Protein AF-A0A536SFE4-F1 (afdb_monomer_lite)

pLDDT: mean 87.49, std 16.51, range [28.34, 98.56]

Sequence (237 aa):
QAVSYQQFEVDLLLLCSLAGKANGQKFSASFDTRLEAMIEYLASIMDAGGNVPVFGDADDGFVVKLAQDREFCRFRSLLATGAILFRRADFKAKARVLDDKTRWLFGAGADTEFQRLAATDARLPIRQAFPDGGYYILGCDFETENEIRMVADAGPLGYRTIAAHGHADALAFTLSVGGMEFFVDPGTYAYHTQGPWRRYFRGTAAPNTVRVDGRDQSRLALTTEISVRTGAGPCSI

Structure (mmCIF, N/CA/C/O backbone):
data_AF-A0A536SFE4-F1
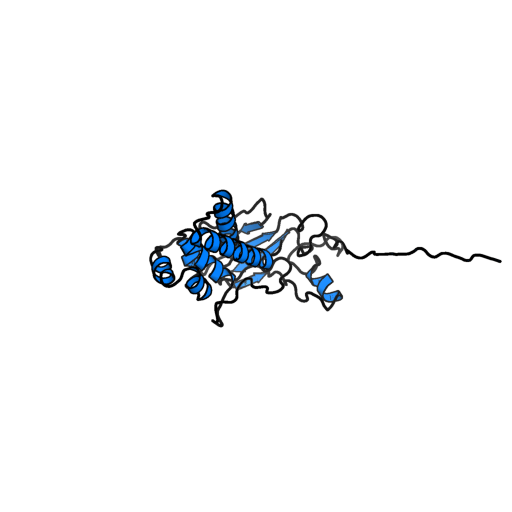#
_entry.id   AF-A0A536SFE4-F1
#
loop_
_atom_site.group_PDB
_atom_site.id
_atom_site.type_symbol
_atom_site.label_atom_id
_atom_site.label_alt_id
_atom_site.label_comp_id
_atom_site.label_asym_id
_atom_site.label_entity_id
_atom_site.label_seq_id
_atom_site.pdbx_PDB_ins_code
_atom_site.Cartn_x
_atom_site.Cartn_y
_atom_site.Cartn_z
_atom_site.occupancy
_atom_site.B_iso_or_equiv
_atom_site.auth_seq_id
_atom_site.auth_comp_id
_atom_site.auth_asym_id
_atom_site.auth_atom_id
_atom_site.pdbx_PDB_model_num
ATOM 1 N N . GLN A 1 1 ? -0.365 5.207 -9.334 1.00 76.50 1 GLN A N 1
ATOM 2 C CA . GLN A 1 1 ? 0.892 4.447 -9.445 1.00 76.50 1 GLN A CA 1
ATOM 3 C C . GLN A 1 1 ? 1.977 5.109 -8.602 1.00 76.50 1 GLN A C 1
ATOM 5 O O . GLN A 1 1 ? 2.794 5.846 -9.137 1.00 76.50 1 GLN A O 1
ATOM 10 N N . ALA A 1 2 ? 1.896 4.939 -7.281 1.00 91.06 2 ALA A N 1
ATOM 11 C CA . ALA A 1 2 ? 3.020 5.047 -6.350 1.00 91.06 2 ALA A CA 1
ATOM 12 C C . ALA A 1 2 ? 2.527 4.629 -4.956 1.00 91.06 2 ALA A C 1
ATOM 14 O O . ALA A 1 2 ? 1.624 5.263 -4.402 1.00 91.06 2 ALA A O 1
ATOM 15 N N . VAL A 1 3 ? 3.062 3.544 -4.396 1.00 93.94 3 VAL A N 1
ATOM 16 C CA . VAL A 1 3 ? 2.525 2.977 -3.141 1.00 93.94 3 VAL A CA 1
ATOM 17 C C . VAL A 1 3 ? 2.875 3.840 -1.924 1.00 93.94 3 VAL A C 1
ATOM 19 O O . VAL A 1 3 ? 2.074 3.966 -0.996 1.00 93.94 3 VAL A O 1
ATOM 22 N N . SER A 1 4 ? 4.033 4.496 -1.948 1.00 93.56 4 SER A N 1
ATOM 23 C CA . SER A 1 4 ? 4.460 5.440 -0.908 1.00 93.56 4 SER A CA 1
ATOM 24 C C . SER A 1 4 ? 3.504 6.642 -0.790 1.00 93.56 4 SER A C 1
ATOM 26 O O . SER A 1 4 ? 3.072 6.986 0.308 1.00 93.56 4 SER A O 1
ATOM 28 N N . TYR A 1 5 ? 3.088 7.220 -1.921 1.00 92.75 5 TYR A N 1
ATOM 29 C CA . TYR A 1 5 ? 2.156 8.344 -1.961 1.00 92.75 5 TYR A CA 1
ATOM 30 C C . TYR A 1 5 ? 0.739 7.923 -1.578 1.00 92.75 5 TYR A C 1
ATOM 32 O O . TYR A 1 5 ? 0.081 8.652 -0.845 1.00 92.75 5 TYR A O 1
ATOM 40 N N . GLN A 1 6 ? 0.295 6.721 -1.965 1.00 93.38 6 GLN A N 1
ATOM 41 C CA . GLN A 1 6 ? -0.954 6.144 -1.453 1.00 93.38 6 GLN A CA 1
ATOM 42 C C . GLN A 1 6 ? -0.936 6.089 0.083 1.00 93.38 6 GLN A C 1
ATOM 44 O O . GLN A 1 6 ? -1.891 6.509 0.728 1.00 93.38 6 GLN A O 1
ATOM 49 N N . GLN A 1 7 ? 0.151 5.597 0.686 1.00 94.69 7 GLN A N 1
ATOM 50 C CA . GLN A 1 7 ? 0.301 5.561 2.143 1.00 94.69 7 GLN A CA 1
ATOM 51 C C . GLN A 1 7 ? 0.239 6.965 2.758 1.00 94.69 7 GLN A C 1
ATOM 53 O O . GLN A 1 7 ? -0.462 7.155 3.754 1.00 94.69 7 GLN A O 1
ATOM 58 N N . PHE A 1 8 ? 0.942 7.934 2.169 1.00 95.31 8 PHE A N 1
ATOM 59 C CA . PHE A 1 8 ? 0.937 9.324 2.621 1.00 95.31 8 PHE A CA 1
ATOM 60 C C . PHE A 1 8 ? -0.466 9.949 2.554 1.00 95.31 8 PHE A C 1
ATOM 62 O O . PHE A 1 8 ? -0.926 10.554 3.523 1.00 95.31 8 PHE A O 1
ATOM 69 N N . GLU A 1 9 ? -1.178 9.762 1.440 1.00 95.50 9 GLU A N 1
ATOM 70 C CA . GLU A 1 9 ? -2.543 10.256 1.245 1.00 95.50 9 GLU A CA 1
ATOM 71 C C . GLU A 1 9 ? -3.526 9.628 2.236 1.00 95.50 9 GLU A C 1
ATOM 73 O O . GLU A 1 9 ? -4.343 10.345 2.814 1.00 95.50 9 GLU A O 1
ATOM 78 N N . VAL A 1 10 ? -3.430 8.317 2.493 1.00 96.50 10 VAL A N 1
ATOM 79 C CA . VAL A 1 10 ? -4.258 7.658 3.516 1.00 96.50 10 VAL A CA 1
ATOM 80 C C . VAL A 1 10 ? -4.030 8.294 4.883 1.00 96.50 10 VAL A C 1
ATOM 82 O O . VAL A 1 10 ? -5.006 8.610 5.559 1.00 96.50 10 VAL A O 1
ATOM 85 N N . ASP A 1 11 ? -2.776 8.516 5.285 1.00 95.19 11 ASP A N 1
ATOM 86 C CA . ASP A 1 11 ? -2.463 9.157 6.569 1.00 95.19 11 ASP A CA 1
ATOM 87 C C . ASP A 1 11 ? -3.087 10.562 6.659 1.00 95.19 11 ASP A C 1
ATOM 89 O O . ASP A 1 11 ? -3.704 10.906 7.669 1.00 95.19 11 ASP A O 1
ATOM 93 N N . LEU A 1 12 ? -2.993 11.359 5.588 1.00 96.44 12 LEU A N 1
ATOM 94 C CA . LEU A 1 12 ? -3.566 12.706 5.536 1.00 96.44 12 LEU A CA 1
ATOM 95 C C . LEU A 1 12 ? -5.095 12.680 5.672 1.00 96.44 12 LEU A C 1
ATOM 97 O O . LEU A 1 12 ? -5.663 13.384 6.509 1.00 96.44 12 LEU A O 1
ATOM 101 N N . LEU A 1 13 ? -5.764 11.848 4.872 1.00 97.44 13 LEU A N 1
ATOM 102 C CA . LEU A 1 13 ? -7.222 11.709 4.881 1.00 97.44 13 LEU A CA 1
ATOM 103 C C . LEU A 1 13 ? -7.730 11.180 6.225 1.00 97.44 13 LEU A C 1
ATOM 105 O O . LEU A 1 13 ? -8.783 11.605 6.709 1.00 97.44 13 LEU A O 1
ATOM 109 N N . LEU A 1 14 ? -6.971 10.284 6.853 1.00 96.06 14 LEU A N 1
ATOM 110 C CA . LEU A 1 14 ? -7.295 9.732 8.157 1.00 96.06 14 LEU A CA 1
ATOM 111 C C . LEU A 1 14 ? -7.238 10.805 9.245 1.00 96.06 14 LEU A C 1
ATOM 113 O O . LEU A 1 14 ? -8.178 10.911 10.036 1.00 96.06 14 LEU A O 1
ATOM 117 N N . LEU A 1 15 ? -6.198 11.641 9.258 1.00 95.69 15 LEU A N 1
ATOM 118 C CA . LEU A 1 15 ? -6.104 12.769 10.189 1.00 95.69 15 LEU A CA 1
ATOM 119 C C . LEU A 1 15 ? -7.266 13.747 10.010 1.00 95.69 15 LEU A C 1
ATOM 121 O O . LEU A 1 15 ? -7.864 14.164 11.002 1.00 95.69 15 LEU A O 1
ATOM 125 N N . CYS A 1 16 ? -7.642 14.057 8.765 1.00 96.06 16 CYS A N 1
ATOM 126 C CA . CYS A 1 16 ? -8.831 14.861 8.490 1.00 96.06 16 CYS A CA 1
ATOM 127 C C . CYS A 1 16 ? -10.100 14.202 9.057 1.00 96.06 16 CYS A C 1
ATOM 129 O O . CYS A 1 16 ? -10.869 14.873 9.745 1.00 96.06 16 CYS A O 1
ATOM 131 N N . SER A 1 17 ? -10.304 12.898 8.828 1.00 95.88 17 SER A N 1
ATOM 132 C CA . SER A 1 17 ? -11.466 12.154 9.344 1.00 95.88 17 SER A CA 1
ATOM 133 C C . SER A 1 17 ? -11.544 12.192 10.872 1.00 95.88 17 SER A C 1
ATOM 135 O O . SER A 1 17 ? -12.603 12.489 11.431 1.00 95.88 17 SER A O 1
ATOM 137 N N . LEU A 1 18 ? -10.425 11.941 11.560 1.00 94.69 18 LEU A N 1
ATOM 138 C CA . LEU A 1 18 ? -10.358 11.966 13.022 1.00 94.69 18 LEU A CA 1
ATOM 139 C C . LEU A 1 18 ? -10.590 13.373 13.580 1.00 94.69 18 LEU A C 1
ATOM 141 O O . LEU A 1 18 ? -11.384 13.530 14.507 1.00 94.69 18 LEU A O 1
ATOM 145 N N . ALA A 1 19 ? -9.966 14.395 12.990 1.00 95.31 19 ALA A N 1
ATOM 146 C CA . ALA A 1 19 ? -10.169 15.785 13.385 1.00 95.31 19 ALA A CA 1
ATOM 147 C C . ALA A 1 19 ? -11.632 16.216 13.198 1.00 95.31 19 ALA A C 1
ATOM 149 O O . ALA A 1 19 ? -12.220 16.810 14.102 1.00 95.31 19 ALA A O 1
ATOM 150 N N . GLY A 1 20 ? -12.252 15.861 12.070 1.00 95.75 20 GLY A N 1
ATOM 151 C CA . GLY A 1 20 ? -13.672 16.105 11.830 1.00 95.75 20 GLY A CA 1
ATOM 152 C C . GLY A 1 20 ? -14.552 15.431 12.885 1.00 95.75 20 GLY A C 1
ATOM 153 O O . GLY A 1 20 ? -15.359 16.093 13.540 1.00 95.75 20 GLY A O 1
ATOM 154 N N . LYS A 1 21 ? -14.346 14.128 13.132 1.00 92.44 21 LYS A N 1
ATOM 155 C CA . LYS A 1 21 ? -15.090 13.355 14.144 1.00 92.44 21 LYS A CA 1
ATOM 156 C C . LYS A 1 21 ? -14.956 13.954 15.547 1.00 92.44 21 LYS A C 1
ATOM 158 O O . LYS A 1 21 ? -15.969 14.082 16.232 1.00 92.44 21 LYS A O 1
ATOM 163 N N . ALA A 1 22 ? -13.754 14.377 15.943 1.00 93.38 22 ALA A N 1
ATOM 164 C CA . ALA A 1 22 ? -13.502 15.023 17.232 1.00 93.38 22 ALA A CA 1
ATOM 165 C C . ALA A 1 22 ? -14.243 16.364 17.397 1.00 93.38 22 ALA A C 1
ATOM 167 O O . ALA A 1 22 ? -14.570 16.749 18.515 1.00 93.38 22 ALA A O 1
ATOM 168 N N . ASN A 1 23 ? -14.561 17.042 16.290 1.00 96.38 23 ASN A N 1
ATOM 169 C CA . ASN A 1 23 ? -15.290 18.313 16.269 1.00 96.38 23 ASN A CA 1
ATOM 170 C C . ASN A 1 23 ? -16.775 18.157 15.885 1.00 96.38 23 ASN A C 1
ATOM 172 O O . ASN A 1 23 ? -17.439 19.137 15.553 1.00 96.38 23 ASN A O 1
ATOM 176 N N . GLY A 1 24 ? -17.311 16.931 15.884 1.00 96.56 24 GLY A N 1
ATOM 177 C CA . GLY A 1 24 ? -18.703 16.664 15.503 1.00 96.56 24 GLY A CA 1
ATOM 178 C C . GLY A 1 24 ? -19.011 16.868 14.012 1.00 96.56 24 GLY A C 1
ATOM 179 O O . GLY A 1 24 ? -20.176 16.827 13.621 1.00 96.56 24 GLY A O 1
ATOM 180 N N . GLN A 1 25 ? -17.992 17.050 13.170 1.00 96.31 25 GLN A N 1
ATOM 181 C CA . GLN A 1 25 ? -18.106 17.232 11.723 1.00 96.31 25 GLN A CA 1
ATOM 182 C C . GLN A 1 25 ? -17.688 15.953 10.999 1.00 96.31 25 GLN A C 1
ATOM 184 O O . GLN A 1 25 ? -16.511 15.694 10.755 1.00 96.31 25 GLN A O 1
ATOM 189 N N . LYS A 1 26 ? -18.664 15.115 10.658 1.00 94.12 26 LYS A N 1
ATOM 190 C CA . LYS A 1 26 ? -18.396 13.869 9.935 1.00 94.12 26 LYS A CA 1
ATOM 191 C C . LYS A 1 26 ? -18.287 14.136 8.435 1.00 94.12 26 LYS A C 1
ATOM 193 O O . LYS A 1 26 ? -19.088 14.885 7.879 1.00 94.12 26 LYS A O 1
ATOM 198 N N . PHE A 1 27 ? -17.329 13.480 7.788 1.00 95.81 27 PHE A N 1
ATOM 199 C CA . PHE A 1 27 ? -17.297 13.380 6.331 1.00 95.81 27 PHE A CA 1
ATOM 200 C C . PHE A 1 27 ? -18.435 12.483 5.821 1.00 95.81 27 PHE A C 1
ATOM 202 O O . PHE A 1 27 ? -19.141 11.831 6.595 1.00 95.81 27 PHE A O 1
ATOM 209 N N . SER A 1 28 ? -18.639 12.469 4.504 1.00 97.25 28 SER A N 1
ATOM 210 C CA . SER A 1 28 ? -19.651 11.625 3.871 1.00 97.25 28 SER A CA 1
ATOM 211 C C . SER A 1 28 ? -19.337 10.134 4.032 1.00 97.25 28 SER A C 1
ATOM 213 O O . SER A 1 28 ? -18.181 9.726 4.121 1.00 97.25 28 SER A O 1
ATOM 215 N N . ALA A 1 29 ? -20.366 9.287 3.952 1.00 96.38 29 ALA A N 1
ATOM 216 C CA . ALA A 1 29 ? -20.178 7.834 3.927 1.00 96.38 29 ALA A CA 1
ATOM 217 C C . ALA A 1 29 ? -19.287 7.374 2.755 1.00 96.38 29 ALA A C 1
ATOM 219 O O . ALA A 1 29 ? -18.522 6.423 2.890 1.00 96.38 29 ALA A O 1
ATOM 220 N N . SER A 1 30 ? -19.346 8.074 1.615 1.00 97.75 30 SER A N 1
ATOM 221 C CA . SER A 1 30 ? -18.480 7.805 0.462 1.00 97.75 30 SER A CA 1
ATOM 222 C C . SER A 1 30 ? -17.003 8.079 0.748 1.00 97.75 30 SER A C 1
ATOM 224 O O . SER A 1 30 ? -16.151 7.340 0.261 1.00 97.75 30 SER A O 1
ATOM 226 N N . PHE A 1 31 ? -16.695 9.100 1.553 1.00 97.50 31 PHE A N 1
ATOM 227 C CA . PHE A 1 31 ? -15.335 9.381 2.002 1.00 97.50 31 PHE A CA 1
ATOM 228 C C . PHE A 1 31 ? -14.819 8.245 2.887 1.00 97.50 31 PHE A C 1
ATOM 230 O O . PHE A 1 31 ? -13.758 7.693 2.607 1.00 97.50 31 PHE A O 1
ATOM 237 N N . ASP A 1 32 ? -15.596 7.854 3.902 1.00 96.31 32 ASP A N 1
ATOM 238 C CA . ASP A 1 32 ? -15.215 6.775 4.821 1.00 96.31 32 ASP A CA 1
ATOM 239 C C . ASP A 1 32 ? -15.034 5.444 4.067 1.00 96.31 32 ASP A C 1
ATOM 241 O O . ASP A 1 32 ? -14.025 4.768 4.253 1.00 96.31 32 ASP A O 1
ATOM 245 N N . THR A 1 33 ? -15.937 5.126 3.130 1.00 96.31 33 THR A N 1
ATOM 246 C CA . THR A 1 33 ? -15.838 3.929 2.270 1.00 96.31 33 THR A CA 1
ATOM 247 C C . THR A 1 33 ? -14.574 3.951 1.408 1.00 96.31 33 THR A C 1
ATOM 249 O O . THR A 1 33 ? -13.911 2.930 1.231 1.00 96.31 33 THR A O 1
ATOM 252 N N . ARG A 1 34 ? -14.212 5.116 0.852 1.00 96.69 34 ARG A N 1
ATOM 253 C CA . ARG A 1 34 ? -13.002 5.251 0.033 1.00 96.69 34 ARG A CA 1
ATOM 254 C C . ARG A 1 34 ? -11.745 5.093 0.878 1.00 96.69 34 ARG A C 1
ATOM 256 O O . ARG A 1 34 ? -10.841 4.386 0.449 1.00 96.69 34 ARG A O 1
ATOM 263 N N . LEU A 1 35 ? -11.705 5.710 2.057 1.00 97.56 35 LEU A N 1
ATOM 264 C CA . LEU A 1 35 ? -10.586 5.594 2.988 1.00 97.56 35 LEU A CA 1
ATOM 265 C C . LEU A 1 35 ? -10.384 4.140 3.440 1.00 97.56 35 LEU A C 1
ATOM 267 O O . LEU A 1 35 ? -9.254 3.653 3.434 1.00 97.56 35 LEU A O 1
ATOM 271 N N . GLU A 1 36 ? -11.466 3.425 3.757 1.00 96.31 36 GLU A N 1
ATOM 272 C CA . GLU A 1 36 ? -11.407 1.998 4.086 1.00 96.31 36 GLU A CA 1
ATOM 273 C C . GLU A 1 36 ? -10.857 1.174 2.912 1.00 96.31 36 GLU A C 1
ATOM 275 O O . GLU A 1 36 ? -9.917 0.402 3.092 1.00 96.31 36 GLU A O 1
ATOM 280 N N . ALA A 1 37 ? -11.357 1.397 1.691 1.00 95.50 37 ALA A N 1
ATOM 281 C CA . ALA A 1 37 ? -10.883 0.701 0.492 1.00 95.50 37 ALA A CA 1
ATOM 282 C C . ALA A 1 37 ? -9.399 0.978 0.177 1.00 95.50 37 ALA A C 1
ATOM 284 O O . ALA A 1 37 ? -8.698 0.107 -0.340 1.00 95.50 37 ALA A O 1
ATOM 285 N N . MET A 1 38 ? -8.897 2.178 0.488 1.00 96.62 38 MET A N 1
ATOM 286 C CA . MET A 1 38 ? -7.478 2.515 0.331 1.00 96.62 38 MET A CA 1
ATOM 287 C C . MET A 1 38 ? -6.587 1.734 1.308 1.00 96.62 38 MET A C 1
ATOM 289 O O . MET A 1 38 ? -5.487 1.331 0.930 1.00 96.62 38 MET A O 1
ATOM 293 N N . ILE A 1 39 ? -7.054 1.496 2.537 1.00 97.00 39 ILE A N 1
ATOM 294 C CA . ILE A 1 39 ? -6.353 0.665 3.529 1.00 97.00 39 ILE A CA 1
ATOM 295 C C . ILE A 1 39 ? -6.470 -0.818 3.163 1.00 97.00 39 ILE A C 1
ATOM 297 O O . ILE A 1 39 ? -5.486 -1.549 3.259 1.00 97.00 39 ILE A O 1
ATOM 301 N N . GLU A 1 40 ? -7.630 -1.256 2.670 1.00 95.81 40 GLU A N 1
ATOM 302 C CA . GLU A 1 40 ? -7.833 -2.618 2.168 1.00 95.81 40 GLU A CA 1
ATOM 303 C C . GLU A 1 40 ? -6.904 -2.943 0.992 1.00 95.81 40 GLU A C 1
ATOM 305 O O . GLU A 1 40 ? -6.369 -4.049 0.917 1.00 95.81 40 GLU A O 1
ATOM 310 N N . TYR A 1 41 ? -6.648 -1.976 0.107 1.00 96.12 41 TYR A N 1
ATOM 311 C CA . TYR A 1 41 ? -5.633 -2.108 -0.937 1.00 96.12 41 TYR A CA 1
ATOM 312 C C . TYR A 1 41 ? -4.246 -2.396 -0.352 1.00 96.12 41 TYR A C 1
ATOM 314 O O . TYR A 1 41 ? -3.623 -3.384 -0.737 1.00 96.12 41 TYR A O 1
ATOM 322 N N . LEU A 1 42 ? -3.795 -1.602 0.627 1.00 96.06 42 LEU A N 1
ATOM 323 C CA . LEU A 1 42 ? -2.507 -1.823 1.297 1.00 96.06 42 LEU A CA 1
ATOM 324 C C . LEU A 1 42 ? -2.456 -3.190 1.998 1.00 96.06 42 LEU A C 1
ATOM 326 O O . LEU A 1 42 ? -1.448 -3.887 1.905 1.00 96.06 42 LEU A O 1
ATOM 330 N N . ALA A 1 43 ? -3.552 -3.609 2.641 1.00 95.88 43 ALA A N 1
ATOM 331 C CA . ALA A 1 43 ? -3.677 -4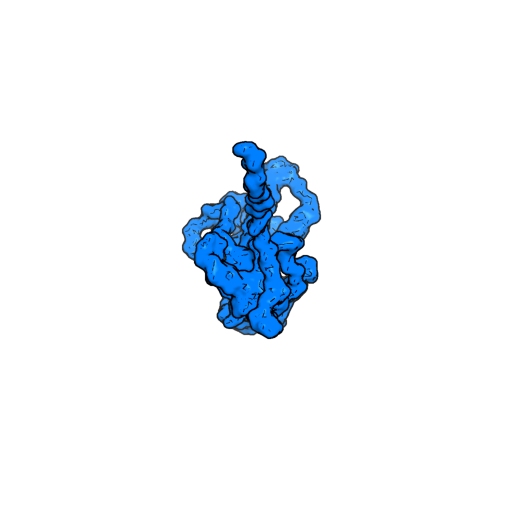.942 3.233 1.00 95.88 43 ALA A CA 1
ATOM 332 C C . ALA A 1 43 ? -3.550 -6.056 2.179 1.00 95.88 43 ALA A C 1
ATOM 334 O O . ALA A 1 43 ? -2.949 -7.097 2.441 1.00 95.88 43 ALA A O 1
ATOM 335 N N . SER A 1 44 ? -4.116 -5.836 0.991 1.00 95.81 44 SER A N 1
ATOM 336 C CA . SER A 1 44 ? -4.185 -6.825 -0.087 1.00 95.81 44 SER A CA 1
ATOM 337 C C . SER A 1 44 ? -2.869 -6.978 -0.846 1.00 95.81 44 SER A C 1
ATOM 339 O O . SER A 1 44 ? -2.600 -8.059 -1.353 1.00 95.81 44 SER A O 1
ATOM 341 N N . ILE A 1 45 ? -2.022 -5.951 -0.915 1.00 96.44 45 ILE A N 1
ATOM 342 C CA . ILE A 1 45 ? -0.703 -6.062 -1.567 1.00 96.44 45 ILE A CA 1
ATOM 343 C C . ILE A 1 45 ? 0.423 -6.441 -0.600 1.00 96.44 45 ILE A C 1
ATOM 345 O O . ILE A 1 45 ? 1.470 -6.895 -1.048 1.00 96.44 45 ILE A O 1
ATOM 349 N N . MET A 1 46 ? 0.219 -6.263 0.708 1.00 97.06 46 MET A N 1
ATOM 350 C CA . MET A 1 46 ? 1.192 -6.641 1.731 1.00 97.06 46 MET A CA 1
ATOM 351 C C . MET A 1 46 ? 1.320 -8.165 1.816 1.00 97.06 46 MET A C 1
ATOM 353 O O . MET A 1 46 ? 0.304 -8.838 1.910 1.00 97.06 46 MET A O 1
ATOM 357 N N . ASP A 1 47 ? 2.522 -8.723 1.842 1.00 96.19 47 ASP A N 1
ATOM 358 C CA . ASP A 1 47 ? 2.719 -10.171 1.976 1.00 96.19 47 ASP A CA 1
ATOM 359 C C . ASP A 1 47 ? 2.634 -10.667 3.436 1.00 96.19 47 ASP A C 1
ATOM 361 O O . ASP A 1 47 ? 2.462 -9.887 4.383 1.00 96.19 47 ASP A O 1
ATOM 365 N N . ALA A 1 48 ? 2.755 -11.981 3.633 1.00 94.44 48 ALA A N 1
ATOM 366 C CA . ALA A 1 48 ? 2.758 -12.606 4.957 1.00 94.44 48 ALA A CA 1
ATOM 367 C C . ALA A 1 48 ? 3.922 -12.133 5.857 1.00 94.44 48 ALA A C 1
ATOM 369 O O . ALA A 1 48 ? 3.789 -12.133 7.084 1.00 94.44 48 ALA A O 1
ATOM 370 N N . GLY A 1 49 ? 5.038 -11.674 5.280 1.00 94.88 49 GLY A N 1
ATOM 371 C CA . GLY A 1 49 ? 6.177 -11.078 5.988 1.00 94.88 49 GLY A CA 1
ATOM 372 C C . GLY A 1 49 ? 5.902 -9.644 6.453 1.00 94.88 49 GLY A C 1
ATOM 373 O O . GLY A 1 49 ? 6.426 -9.188 7.473 1.00 94.88 49 GLY A O 1
ATOM 374 N N . GLY A 1 50 ? 4.968 -8.956 5.798 1.00 94.44 50 GLY A N 1
ATOM 375 C CA . GLY A 1 50 ? 4.678 -7.537 5.991 1.00 94.44 50 GLY A CA 1
ATOM 376 C C . GLY A 1 50 ? 5.346 -6.625 4.976 1.00 94.44 50 GLY A C 1
ATOM 377 O O . GLY A 1 50 ? 5.313 -5.408 5.175 1.00 94.44 50 GLY A O 1
ATOM 378 N N . ASN A 1 51 ? 5.948 -7.189 3.932 1.00 96.44 51 ASN A N 1
ATOM 379 C CA . ASN A 1 51 ? 6.543 -6.430 2.845 1.00 96.44 51 ASN A CA 1
ATOM 380 C C . ASN A 1 51 ? 5.433 -5.912 1.939 1.00 96.44 51 ASN A C 1
ATOM 382 O O . ASN A 1 51 ? 4.405 -6.563 1.749 1.00 96.44 51 ASN A O 1
ATOM 386 N N . VAL A 1 52 ? 5.629 -4.718 1.395 1.00 96.75 52 VAL A N 1
ATOM 387 C CA . VAL A 1 52 ? 4.681 -4.063 0.497 1.00 96.75 52 VAL A CA 1
ATOM 388 C C . VAL A 1 52 ? 5.444 -3.674 -0.766 1.00 96.75 52 VAL A C 1
ATOM 390 O O . VAL A 1 52 ? 6.444 -2.966 -0.638 1.00 96.75 52 VAL A O 1
ATOM 393 N N . PRO A 1 53 ? 4.981 -4.075 -1.968 1.00 95.50 53 PRO A N 1
ATOM 394 C CA . PRO A 1 53 ? 5.628 -3.702 -3.221 1.00 95.50 53 PRO A CA 1
ATOM 395 C C . PRO A 1 53 ? 5.815 -2.189 -3.352 1.00 95.50 53 PRO A C 1
ATOM 397 O O . PRO A 1 53 ? 4.884 -1.413 -3.125 1.00 95.50 53 PRO A O 1
ATOM 400 N N . VAL A 1 54 ? 7.010 -1.772 -3.758 1.00 92.75 54 VAL A N 1
ATOM 401 C CA . VAL A 1 54 ? 7.417 -0.360 -3.828 1.00 92.75 54 VAL A CA 1
ATOM 402 C C . VAL A 1 54 ? 7.215 0.254 -5.216 1.00 92.75 54 VAL A C 1
ATOM 404 O O . VAL A 1 54 ? 8.053 1.020 -5.675 1.00 92.75 54 VAL A O 1
ATOM 407 N N . PHE A 1 55 ? 6.095 -0.058 -5.880 1.00 93.44 55 PHE A N 1
ATOM 408 C CA . PHE A 1 55 ? 5.788 0.498 -7.203 1.00 93.44 55 PHE A CA 1
ATOM 409 C C . PHE A 1 55 ? 5.836 2.030 -7.202 1.00 93.44 55 PHE A C 1
ATOM 411 O O . PHE A 1 55 ? 5.245 2.671 -6.321 1.00 93.44 55 PHE A O 1
ATOM 418 N N . GLY A 1 56 ? 6.457 2.591 -8.242 1.00 91.56 56 GLY A N 1
ATOM 419 C CA . GLY A 1 56 ? 6.593 4.025 -8.478 1.00 91.56 56 GLY A CA 1
ATOM 420 C C . GLY A 1 56 ? 7.624 4.719 -7.584 1.00 91.56 56 GLY A C 1
ATOM 421 O O . GLY A 1 56 ? 8.522 4.114 -6.997 1.00 91.56 56 GLY A O 1
ATOM 422 N N . ASP A 1 57 ? 7.524 6.044 -7.508 1.00 92.19 57 ASP A N 1
ATOM 423 C CA . ASP A 1 57 ? 8.431 6.829 -6.674 1.00 92.19 57 ASP A CA 1
ATOM 424 C C . ASP A 1 57 ? 8.091 6.753 -5.176 1.00 92.19 57 ASP A C 1
ATOM 426 O O . ASP A 1 57 ? 6.938 6.588 -4.782 1.00 92.19 57 ASP A O 1
ATOM 430 N N . ALA A 1 58 ? 9.102 6.955 -4.336 1.00 91.94 58 ALA A N 1
ATOM 431 C CA . ALA A 1 58 ? 9.024 7.135 -2.898 1.00 91.94 58 ALA A CA 1
ATOM 432 C C . ALA A 1 58 ? 10.021 8.211 -2.454 1.00 91.94 58 ALA A C 1
ATOM 434 O O . ALA A 1 58 ? 11.171 8.235 -2.891 1.00 91.94 58 ALA A O 1
ATOM 435 N N . ASP A 1 59 ? 9.564 9.098 -1.573 1.00 89.00 59 ASP A N 1
ATOM 436 C CA . ASP A 1 59 ? 10.361 10.149 -0.928 1.00 89.00 59 ASP A CA 1
ATOM 437 C C . ASP A 1 59 ? 10.454 9.963 0.597 1.00 89.00 59 ASP A C 1
ATOM 439 O O . ASP A 1 59 ? 10.949 10.834 1.310 1.00 89.00 59 ASP A O 1
ATOM 443 N N . ASP A 1 60 ? 9.963 8.824 1.096 1.00 85.06 60 ASP A N 1
ATOM 444 C CA . ASP A 1 60 ? 9.864 8.493 2.517 1.00 85.06 60 ASP A CA 1
ATOM 445 C C . ASP A 1 60 ? 9.114 9.529 3.376 1.00 85.06 60 ASP A C 1
ATOM 447 O O . ASP A 1 60 ? 9.306 9.594 4.593 1.00 85.06 60 ASP A O 1
ATOM 451 N N . GLY A 1 61 ? 8.209 10.299 2.765 1.00 88.38 61 GLY A N 1
ATOM 452 C CA . GLY A 1 61 ? 7.388 11.287 3.452 1.00 88.38 61 GLY A CA 1
ATOM 453 C C . GLY A 1 61 ? 6.479 10.691 4.533 1.00 88.38 61 GLY A C 1
ATOM 454 O O . GLY A 1 61 ? 5.895 9.618 4.376 1.00 88.38 61 GLY A O 1
ATOM 455 N N . PHE A 1 62 ? 6.317 11.435 5.630 1.00 90.44 62 PHE A N 1
ATOM 456 C CA . PHE A 1 62 ? 5.353 11.158 6.696 1.00 90.44 62 PHE A CA 1
ATOM 457 C C . PHE A 1 62 ? 4.484 12.387 6.927 1.00 90.44 62 PHE A C 1
ATOM 459 O O . PHE A 1 62 ? 5.010 13.490 7.062 1.00 90.44 62 PHE A O 1
ATOM 466 N N . VAL A 1 63 ? 3.168 12.198 7.042 1.00 93.62 63 VAL A N 1
ATOM 467 C CA . VAL A 1 63 ? 2.277 13.281 7.487 1.00 93.62 63 VAL A CA 1
ATOM 468 C C . VAL A 1 63 ? 2.485 13.541 8.978 1.00 93.62 63 VAL A C 1
ATOM 470 O O . VAL A 1 63 ? 2.594 14.686 9.409 1.00 93.62 63 VAL A O 1
ATOM 473 N N . VAL A 1 64 ? 2.593 12.467 9.766 1.00 90.25 64 VAL A N 1
ATOM 474 C CA . VAL A 1 64 ? 2.941 12.517 11.188 1.00 90.25 64 VAL A CA 1
ATOM 475 C C . VAL A 1 64 ? 3.908 11.388 11.540 1.00 90.25 64 VAL A C 1
ATOM 477 O O . VAL A 1 64 ? 3.770 10.261 11.066 1.00 90.25 64 VAL A O 1
ATOM 480 N N . LYS A 1 65 ? 4.881 11.676 12.410 1.00 90.00 65 LYS A N 1
ATOM 481 C CA . LYS A 1 65 ? 5.879 10.710 12.895 1.00 90.00 65 LYS A CA 1
ATOM 482 C C . LYS A 1 65 ? 5.815 10.608 14.419 1.00 90.00 65 LYS A C 1
ATOM 484 O O . LYS A 1 65 ? 6.676 11.116 15.128 1.00 90.00 65 LYS A O 1
ATOM 489 N N . LEU A 1 66 ? 4.725 10.015 14.906 1.00 91.75 66 LEU A N 1
ATOM 490 C CA . LEU A 1 66 ? 4.407 9.933 16.340 1.00 91.75 66 LEU A CA 1
ATOM 491 C C . LEU A 1 66 ? 4.917 8.650 17.007 1.00 91.75 66 LEU A C 1
ATOM 493 O O . LEU A 1 66 ? 5.035 8.606 18.227 1.00 91.75 66 LEU A O 1
ATOM 497 N N . ALA A 1 67 ? 5.226 7.619 16.219 1.00 91.19 67 ALA A N 1
ATOM 498 C CA . ALA A 1 67 ? 5.846 6.400 16.716 1.00 91.19 67 ALA A CA 1
ATOM 499 C C . ALA A 1 67 ? 7.372 6.541 16.740 1.00 91.19 67 ALA A C 1
ATOM 501 O O . ALA A 1 67 ? 7.969 7.024 15.775 1.00 91.19 67 ALA A O 1
ATOM 502 N N . GLN A 1 68 ? 7.991 6.113 17.842 1.00 84.69 68 GLN A N 1
ATOM 503 C CA . GLN A 1 68 ? 9.448 6.157 18.029 1.00 84.69 68 GLN A CA 1
ATOM 504 C C . GLN A 1 68 ? 10.109 4.774 17.996 1.00 84.69 68 GLN A C 1
ATOM 506 O O . GLN A 1 68 ? 11.330 4.673 18.119 1.00 84.69 68 GLN A O 1
ATOM 511 N N . ASP A 1 69 ? 9.316 3.719 17.814 1.00 88.50 69 ASP A N 1
ATOM 512 C CA . ASP A 1 69 ? 9.819 2.355 17.706 1.00 88.50 69 ASP A CA 1
ATOM 513 C C . ASP A 1 69 ? 10.720 2.190 16.468 1.00 88.50 69 ASP A C 1
ATOM 515 O O . ASP A 1 69 ? 10.423 2.695 15.382 1.00 88.50 69 ASP A O 1
ATOM 519 N N . ARG A 1 70 ? 11.825 1.457 16.632 1.00 85.06 70 ARG A N 1
ATOM 520 C CA . ARG A 1 70 ? 12.732 1.086 15.540 1.00 85.06 70 ARG A CA 1
ATOM 521 C C . ARG A 1 70 ? 12.092 0.095 14.571 1.00 85.06 70 ARG A C 1
ATOM 523 O O . ARG A 1 70 ? 12.453 0.102 13.400 1.00 85.06 70 ARG A O 1
ATOM 530 N N . GLU A 1 71 ? 11.148 -0.716 15.039 1.00 87.06 71 GLU A N 1
ATOM 531 C CA . GLU A 1 71 ? 10.407 -1.691 14.231 1.00 87.06 71 GLU A CA 1
ATOM 532 C C . GLU A 1 71 ? 9.139 -1.091 13.599 1.00 87.06 71 GLU A C 1
ATOM 534 O O . GLU A 1 71 ? 8.308 -1.804 13.032 1.00 87.06 71 GLU A O 1
ATOM 539 N N . PHE A 1 72 ? 8.966 0.234 13.673 1.00 92.19 72 PHE A N 1
ATOM 540 C CA . PHE A 1 72 ? 7.797 0.905 13.121 1.00 92.19 72 PHE A CA 1
ATOM 541 C C . PHE A 1 72 ? 7.650 0.662 11.611 1.00 92.19 72 PHE A C 1
ATOM 543 O O . PHE A 1 72 ? 8.468 1.093 10.797 1.00 92.19 72 PHE A O 1
ATOM 550 N N . CYS A 1 73 ? 6.529 0.049 11.229 1.00 93.69 73 CYS A N 1
ATOM 551 C CA . CYS A 1 73 ? 6.122 -0.104 9.839 1.00 93.69 73 CYS A CA 1
ATOM 552 C C . CYS A 1 73 ? 4.921 0.798 9.536 1.00 93.69 73 CYS A C 1
ATOM 554 O O . CYS A 1 73 ? 3.823 0.607 10.065 1.00 93.69 73 CYS A O 1
ATOM 556 N N . ARG A 1 74 ? 5.114 1.751 8.617 1.00 93.69 74 ARG A N 1
ATOM 557 C CA . ARG A 1 74 ? 4.088 2.723 8.201 1.00 93.69 74 ARG A CA 1
ATOM 558 C C . ARG A 1 74 ? 2.791 2.071 7.710 1.00 93.69 74 ARG A C 1
ATOM 560 O O . ARG A 1 74 ? 1.704 2.556 8.013 1.00 93.69 74 ARG A O 1
ATOM 567 N N . PHE A 1 75 ? 2.900 0.943 7.008 1.00 95.88 75 PHE A N 1
ATOM 568 C CA . PHE A 1 75 ? 1.751 0.221 6.467 1.00 95.88 75 PHE A CA 1
ATOM 569 C C . PHE A 1 75 ? 1.000 -0.550 7.558 1.00 95.88 75 PHE A C 1
ATOM 571 O O . PHE A 1 75 ? -0.223 -0.460 7.634 1.00 95.88 75 PHE A O 1
ATOM 578 N N . ARG A 1 76 ? 1.714 -1.242 8.461 1.00 96.12 76 ARG A N 1
ATOM 579 C CA . ARG A 1 76 ? 1.092 -1.910 9.621 1.00 96.12 76 ARG A CA 1
ATOM 580 C C . ARG A 1 76 ? 0.423 -0.908 10.560 1.00 96.12 76 ARG A C 1
ATOM 582 O O . ARG A 1 76 ? -0.659 -1.184 11.059 1.00 96.12 76 ARG A O 1
ATOM 589 N N . SER A 1 77 ? 1.014 0.273 10.726 1.00 96.69 77 SER A N 1
ATOM 590 C CA . SER A 1 77 ? 0.422 1.369 11.496 1.00 96.69 77 SER A CA 1
ATOM 591 C C . SER A 1 77 ? -0.908 1.845 10.894 1.00 96.69 77 SER A C 1
ATOM 593 O O . SER A 1 77 ? -1.899 1.962 11.611 1.00 96.69 77 SER A O 1
ATOM 595 N N . LEU A 1 78 ? -0.989 2.025 9.567 1.00 96.69 78 LEU A N 1
ATOM 596 C CA . LEU A 1 78 ? -2.262 2.321 8.892 1.00 96.69 78 LEU A CA 1
ATOM 597 C C . LEU A 1 78 ? -3.307 1.215 9.078 1.00 96.69 78 LEU A C 1
ATOM 599 O O . LEU A 1 78 ? -4.478 1.519 9.298 1.00 96.69 78 LEU A O 1
ATOM 603 N N . LEU A 1 79 ? -2.893 -0.053 9.032 1.00 96.81 79 LEU A N 1
ATOM 604 C CA . LEU A 1 79 ? -3.782 -1.186 9.297 1.00 96.81 79 LEU A CA 1
ATOM 605 C C . LEU A 1 79 ? -4.276 -1.190 10.749 1.00 96.81 79 LEU A C 1
ATOM 607 O O . LEU A 1 79 ? -5.462 -1.400 10.977 1.00 96.81 79 LEU A O 1
ATOM 611 N N . ALA A 1 80 ? -3.416 -0.891 11.727 1.00 96.75 80 ALA A N 1
ATOM 612 C CA . ALA A 1 80 ? -3.805 -0.792 13.134 1.00 96.75 80 ALA A CA 1
ATOM 613 C C . ALA A 1 80 ? -4.820 0.339 13.356 1.00 96.75 80 ALA A C 1
ATOM 615 O O . ALA A 1 80 ? -5.854 0.147 14.001 1.00 96.75 80 ALA A O 1
ATOM 616 N N . THR A 1 81 ? -4.554 1.505 12.763 1.00 97.25 81 THR A N 1
ATOM 617 C CA . THR A 1 81 ? -5.453 2.661 12.810 1.00 97.25 81 THR A CA 1
ATOM 618 C C . THR A 1 81 ? -6.795 2.345 12.135 1.00 97.25 81 THR A C 1
ATOM 620 O O . THR A 1 81 ? -7.854 2.603 12.711 1.00 97.25 81 THR A O 1
ATOM 623 N N . GLY A 1 82 ? -6.768 1.725 10.951 1.00 96.69 82 GLY A N 1
ATOM 624 C CA . GLY A 1 82 ? -7.958 1.288 10.218 1.00 96.69 82 GLY A CA 1
ATOM 625 C C . GLY A 1 82 ? -8.767 0.223 10.961 1.00 96.69 82 GLY A C 1
ATOM 626 O O . GLY A 1 82 ? -9.995 0.281 10.962 1.00 96.69 82 GLY A O 1
ATOM 627 N N . ALA A 1 83 ? -8.105 -0.708 11.653 1.00 96.06 83 ALA A N 1
ATOM 628 C CA . ALA A 1 83 ? -8.762 -1.749 12.438 1.00 96.06 83 ALA A CA 1
ATOM 629 C C . ALA A 1 83 ? -9.684 -1.148 13.506 1.00 96.06 83 ALA A C 1
ATOM 631 O O . ALA A 1 83 ? -10.846 -1.544 13.616 1.00 96.06 83 ALA A O 1
ATOM 632 N N . ILE A 1 84 ? -9.196 -0.152 14.254 1.00 97.06 84 ILE A N 1
ATOM 633 C CA . ILE A 1 84 ? -10.003 0.564 15.251 1.00 97.06 84 ILE A CA 1
ATOM 634 C C . ILE A 1 84 ? -11.092 1.391 14.562 1.00 97.06 84 ILE A C 1
ATOM 636 O O . ILE A 1 84 ? -12.260 1.304 14.948 1.00 97.06 84 ILE A O 1
ATOM 640 N N . LEU A 1 85 ? -10.722 2.170 13.538 1.00 95.94 85 LEU A N 1
ATOM 641 C CA . LEU A 1 85 ? -11.618 3.126 12.884 1.00 95.94 85 LEU A CA 1
ATOM 642 C C . LEU A 1 85 ? -12.838 2.459 12.235 1.00 95.94 85 LEU A C 1
ATOM 644 O O . LEU A 1 85 ? -13.948 2.976 12.359 1.00 95.94 85 LEU A O 1
ATOM 648 N N . PHE A 1 86 ? -12.627 1.319 11.574 1.00 95.12 86 PHE A N 1
ATOM 649 C CA . PHE A 1 86 ? -13.639 0.596 10.795 1.00 95.12 86 PHE A CA 1
ATOM 650 C C . PHE A 1 86 ? -14.114 -0.698 11.464 1.00 95.12 86 PHE A C 1
ATOM 652 O O . PHE A 1 86 ? -14.930 -1.418 10.900 1.00 95.12 86 PHE A O 1
ATOM 659 N N . ARG A 1 87 ? -13.635 -1.000 12.679 1.00 94.56 87 ARG A N 1
ATOM 660 C CA . ARG A 1 87 ? -13.959 -2.236 13.416 1.00 94.56 87 ARG A CA 1
ATOM 661 C C . ARG A 1 87 ? -13.589 -3.520 12.652 1.00 94.56 87 ARG A C 1
ATOM 663 O O . ARG A 1 87 ? -14.303 -4.518 12.717 1.00 94.56 87 ARG A O 1
ATOM 670 N N . ARG A 1 88 ? -12.451 -3.502 11.956 1.00 93.12 88 ARG A N 1
ATOM 671 C CA . ARG A 1 88 ? -11.967 -4.563 11.054 1.00 93.12 88 ARG A CA 1
ATOM 672 C C . ARG A 1 88 ? -10.947 -5.474 11.755 1.00 93.12 88 ARG A C 1
ATOM 674 O O . ARG A 1 88 ? -9.792 -5.099 11.959 1.00 93.12 88 ARG A O 1
ATOM 681 N N . ALA A 1 89 ? -11.379 -6.670 12.165 1.00 93.19 89 ALA A N 1
ATOM 682 C CA . ALA A 1 89 ? -10.533 -7.658 12.855 1.00 93.19 89 ALA A CA 1
ATOM 683 C C . ALA A 1 89 ? -9.416 -8.233 11.964 1.00 93.19 89 ALA A C 1
ATOM 685 O O . ALA A 1 89 ? -8.318 -8.530 12.426 1.00 93.19 89 ALA A O 1
ATOM 686 N N . ASP A 1 90 ? -9.685 -8.327 10.673 1.00 92.19 90 ASP A N 1
ATOM 687 C CA . ASP A 1 90 ? -8.759 -8.741 9.628 1.00 92.19 90 ASP A CA 1
ATOM 688 C C . ASP A 1 90 ? -7.630 -7.705 9.414 1.00 92.19 90 ASP A C 1
ATOM 690 O O . ASP A 1 90 ? -6.459 -8.074 9.308 1.00 92.19 90 ASP A O 1
ATOM 694 N N . PHE A 1 91 ? -7.929 -6.400 9.483 1.00 94.94 91 PHE A N 1
ATOM 695 C CA . PHE A 1 91 ? -6.893 -5.356 9.549 1.00 94.94 91 PHE A CA 1
ATOM 696 C C . PHE A 1 91 ? -6.052 -5.466 10.821 1.00 94.94 91 PHE A C 1
ATOM 698 O O . PHE A 1 91 ? -4.834 -5.317 10.752 1.00 94.94 91 PHE A O 1
ATOM 705 N N . LYS A 1 92 ? -6.665 -5.776 11.974 1.00 94.50 92 LYS A N 1
ATOM 706 C CA . LYS A 1 92 ? -5.927 -6.034 13.223 1.00 94.50 92 LYS A CA 1
ATOM 707 C C . LYS A 1 92 ? -4.968 -7.214 13.069 1.00 94.50 92 LYS A C 1
ATOM 709 O O . LYS A 1 92 ? -3.803 -7.084 13.442 1.00 94.50 92 LYS A O 1
ATOM 714 N N . ALA A 1 93 ? -5.429 -8.332 12.506 1.00 92.19 93 ALA A N 1
ATOM 715 C CA . ALA A 1 93 ? -4.598 -9.513 12.282 1.00 92.19 93 ALA A CA 1
ATOM 716 C C . ALA A 1 93 ? -3.358 -9.162 11.446 1.00 92.19 93 ALA A C 1
ATOM 718 O O . ALA A 1 93 ? -2.233 -9.512 11.810 1.00 92.19 93 ALA A O 1
ATOM 719 N N . LYS A 1 94 ? -3.541 -8.368 10.385 1.00 92.50 94 LYS A N 1
ATOM 720 C CA . LYS A 1 94 ? -2.435 -7.946 9.524 1.00 92.50 94 LYS A CA 1
ATOM 721 C C . LYS A 1 94 ? -1.570 -6.832 10.104 1.00 92.50 94 LYS A C 1
ATOM 723 O O . LYS A 1 94 ? -0.372 -6.789 9.840 1.00 92.50 94 LYS A O 1
ATOM 728 N N . ALA A 1 95 ? -2.118 -5.962 10.943 1.00 94.75 95 ALA A N 1
ATOM 729 C CA . ALA A 1 95 ? -1.330 -5.005 11.715 1.00 94.75 95 ALA A CA 1
ATOM 730 C C . ALA A 1 95 ? -0.397 -5.706 12.716 1.00 94.75 95 ALA A C 1
ATOM 732 O O . ALA A 1 95 ? 0.705 -5.219 12.965 1.00 94.75 95 ALA A O 1
ATOM 733 N N . ARG A 1 96 ? -0.815 -6.876 13.229 1.00 92.69 96 ARG A N 1
ATOM 734 C CA . ARG A 1 96 ? -0.197 -7.686 14.297 1.00 92.69 96 ARG A CA 1
ATOM 735 C C . ARG A 1 96 ? -0.200 -7.010 15.662 1.00 92.69 96 ARG A C 1
ATOM 737 O O . ARG A 1 96 ? -0.677 -7.589 16.633 1.00 92.69 96 ARG A O 1
ATOM 744 N N . VAL A 1 97 ? 0.312 -5.788 15.737 1.00 93.31 97 VAL A N 1
ATOM 745 C CA . VAL A 1 97 ? 0.453 -5.022 16.975 1.00 93.31 97 VAL A CA 1
ATOM 746 C C . VAL A 1 97 ? -0.173 -3.643 16.831 1.00 93.31 97 VAL A C 1
ATOM 748 O O . VAL A 1 97 ? -0.284 -3.101 15.732 1.00 93.31 97 VAL A O 1
ATOM 751 N N . LEU A 1 98 ? -0.580 -3.076 17.964 1.00 95.56 98 LEU A N 1
ATOM 752 C CA . LEU A 1 98 ? -0.977 -1.678 18.042 1.00 95.56 98 LEU A CA 1
ATOM 753 C C . LEU A 1 98 ? 0.272 -0.818 18.242 1.00 95.56 98 LEU A C 1
ATOM 755 O O . LEU A 1 98 ? 1.030 -1.046 19.188 1.00 95.56 98 LEU A O 1
ATOM 759 N N . ASP A 1 99 ? 0.466 0.170 17.374 1.00 95.56 99 ASP A N 1
ATOM 760 C CA . ASP A 1 99 ? 1.611 1.076 17.398 1.00 95.56 99 ASP A CA 1
ATOM 761 C C . ASP A 1 99 ? 1.299 2.415 18.089 1.00 95.56 99 ASP A C 1
ATOM 763 O O . ASP A 1 99 ? 0.142 2.804 18.277 1.00 95.56 99 ASP A O 1
ATOM 767 N N . ASP A 1 100 ? 2.353 3.154 18.428 1.00 95.44 100 ASP A N 1
ATOM 768 C CA . ASP A 1 100 ? 2.243 4.415 19.162 1.00 95.44 100 ASP A CA 1
ATOM 769 C C . ASP A 1 100 ? 1.549 5.525 18.373 1.00 95.44 100 ASP A C 1
ATOM 771 O O . ASP A 1 100 ? 0.834 6.323 18.979 1.00 95.44 100 ASP A O 1
ATOM 775 N N . LYS A 1 101 ? 1.677 5.573 17.035 1.00 95.81 101 LYS A N 1
ATOM 776 C CA . LYS A 1 101 ? 0.930 6.555 16.230 1.00 95.81 101 LYS A CA 1
ATOM 777 C C . LYS A 1 101 ? -0.560 6.335 16.444 1.00 95.81 101 LYS A C 1
ATOM 779 O O . LYS A 1 101 ? -1.275 7.278 16.768 1.00 95.81 101 LYS A O 1
ATOM 784 N N . THR A 1 102 ? -1.016 5.089 16.342 1.00 96.31 102 THR A N 1
ATOM 785 C CA . THR A 1 102 ? -2.424 4.754 16.564 1.00 96.31 102 THR A CA 1
ATOM 786 C C . THR A 1 102 ? -2.871 5.076 17.996 1.00 96.31 102 THR A C 1
ATOM 788 O O . THR A 1 102 ? -3.953 5.635 18.179 1.00 96.31 102 THR A O 1
ATOM 791 N N . ARG A 1 103 ? -2.038 4.816 19.017 1.00 96.31 103 ARG A N 1
ATOM 792 C CA . ARG A 1 103 ? -2.340 5.207 20.410 1.00 96.31 103 ARG A CA 1
ATOM 793 C C . ARG A 1 103 ? -2.503 6.713 20.575 1.00 96.31 103 ARG A C 1
ATOM 795 O O . ARG A 1 103 ? -3.470 7.149 21.192 1.00 96.31 103 ARG A O 1
ATOM 802 N N . TRP A 1 104 ? -1.610 7.510 19.994 1.00 95.62 104 TRP A N 1
ATOM 803 C CA . TRP A 1 104 ? -1.715 8.970 20.034 1.00 95.62 104 TRP A CA 1
ATOM 804 C C . TRP A 1 104 ? -2.983 9.485 19.348 1.00 95.62 104 TRP A C 1
ATOM 806 O O . TRP A 1 104 ? -3.603 10.423 19.841 1.00 95.62 104 TRP A O 1
ATOM 816 N N . LEU A 1 105 ? -3.393 8.856 18.244 1.00 94.81 105 LEU A N 1
ATOM 817 C CA . LEU A 1 105 ? -4.575 9.262 17.480 1.00 94.81 105 LEU A CA 1
ATOM 818 C C . LEU A 1 105 ? -5.907 8.920 18.167 1.00 94.81 105 LEU A C 1
ATOM 820 O O . LEU A 1 105 ? -6.867 9.675 18.029 1.00 94.81 105 LEU A O 1
ATOM 824 N N . PHE A 1 106 ? -5.979 7.806 18.901 1.00 95.06 106 PHE A N 1
ATOM 825 C CA . PHE A 1 106 ? -7.209 7.342 19.566 1.00 95.06 106 PHE A CA 1
ATOM 826 C C . PHE A 1 106 ? -7.223 7.552 21.089 1.00 95.06 106 PHE A C 1
ATOM 828 O O . PHE A 1 106 ? -8.244 7.315 21.741 1.00 95.06 106 PHE A O 1
ATOM 835 N N . GLY A 1 107 ? -6.114 8.012 21.667 1.00 94.94 107 GLY A N 1
ATOM 836 C CA . GLY A 1 107 ? -5.967 8.267 23.095 1.00 94.94 107 GLY A CA 1
ATOM 837 C C . GLY A 1 107 ? -6.001 6.998 23.953 1.00 94.94 107 GLY A C 1
ATOM 838 O O . GLY A 1 107 ? -5.801 5.881 23.479 1.00 94.94 107 GLY A O 1
ATOM 839 N N . ALA A 1 108 ? -6.293 7.168 25.247 1.00 94.50 108 ALA A N 1
ATOM 840 C CA . ALA A 1 108 ? -6.218 6.101 26.255 1.00 94.50 108 ALA A CA 1
ATOM 841 C C . ALA A 1 108 ? -7.131 4.886 25.982 1.00 94.50 108 ALA A C 1
ATOM 843 O O . ALA A 1 108 ? -6.912 3.807 26.527 1.00 94.50 108 ALA A O 1
ATOM 844 N N . GLY A 1 109 ? -8.156 5.042 25.138 1.00 95.31 109 GLY A N 1
ATOM 845 C CA . GLY A 1 109 ? -9.040 3.948 24.742 1.00 95.31 109 GLY A CA 1
ATOM 846 C C . GLY A 1 109 ? -8.451 3.011 23.683 1.00 95.31 109 GLY A C 1
ATOM 847 O O . GLY A 1 109 ? -8.997 1.925 23.497 1.00 95.31 109 GLY A O 1
ATOM 848 N N . ALA A 1 110 ? -7.363 3.395 23.003 1.00 97.00 110 ALA A N 1
ATOM 849 C CA . ALA A 1 110 ? -6.852 2.707 21.815 1.00 97.00 110 ALA A CA 1
ATOM 850 C C . ALA A 1 110 ? -6.573 1.215 22.053 1.00 97.00 110 ALA A C 1
ATOM 852 O O . ALA A 1 110 ? -7.091 0.376 21.318 1.00 97.00 110 ALA A O 1
ATOM 853 N N . ASP A 1 111 ? -5.832 0.870 23.110 1.00 97.31 111 ASP A N 1
ATOM 854 C CA . ASP A 1 111 ? -5.530 -0.526 23.444 1.00 97.31 111 ASP A CA 1
ATOM 855 C C . ASP A 1 111 ? -6.808 -1.323 23.741 1.00 97.31 111 ASP A C 1
ATOM 857 O O . ASP A 1 111 ? -6.974 -2.438 23.254 1.00 97.31 111 ASP A O 1
ATOM 861 N N . THR A 1 112 ? -7.770 -0.734 24.458 1.00 96.81 112 THR A N 1
ATOM 862 C CA . THR A 1 112 ? -9.048 -1.402 24.763 1.00 96.81 112 THR A CA 1
ATOM 863 C C 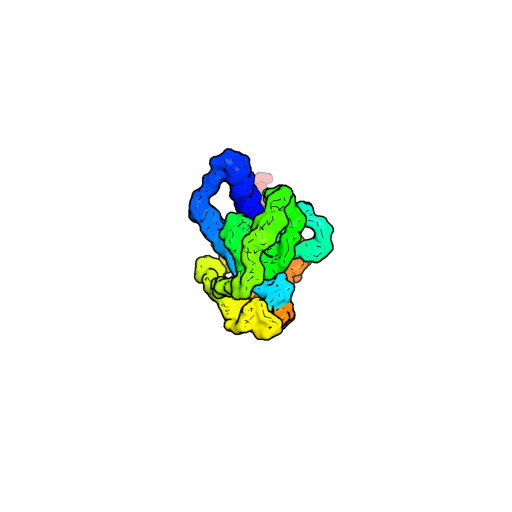. THR A 1 112 ? -9.894 -1.609 23.505 1.00 96.81 112 THR A C 1
ATOM 865 O O . THR A 1 112 ? -10.558 -2.635 23.360 1.00 96.81 112 THR A O 1
ATOM 868 N N . GLU A 1 113 ? -9.912 -0.639 22.591 1.00 96.31 113 GLU A N 1
ATOM 869 C CA . GLU A 1 113 ? -10.617 -0.746 21.311 1.00 96.31 113 GLU A CA 1
ATOM 870 C C . GLU A 1 113 ? -9.971 -1.793 20.399 1.00 96.31 113 GLU A C 1
ATOM 872 O O . GLU A 1 113 ? -10.675 -2.631 19.837 1.00 96.31 113 GLU A O 1
ATOM 877 N N . PHE A 1 114 ? -8.641 -1.799 20.306 1.00 96.25 114 PHE A N 1
ATOM 878 C CA . PHE A 1 114 ? -7.897 -2.772 19.515 1.00 96.25 114 PHE A CA 1
ATOM 879 C C . PHE A 1 114 ? -8.059 -4.189 20.069 1.00 96.25 114 PHE A C 1
ATOM 881 O O . PHE A 1 114 ? -8.312 -5.122 19.309 1.00 96.25 114 PHE A O 1
ATOM 888 N N . GLN A 1 115 ? -7.978 -4.380 21.390 1.00 94.56 115 GLN A N 1
ATOM 889 C CA . GLN A 1 115 ? -8.140 -5.703 22.003 1.00 94.56 115 GLN A CA 1
ATOM 890 C C . GLN A 1 115 ? -9.564 -6.249 21.887 1.00 94.56 115 GLN A C 1
ATOM 892 O O . GLN A 1 115 ? -9.731 -7.455 21.726 1.00 94.56 115 GLN A O 1
ATOM 897 N N . ARG A 1 116 ? -10.579 -5.376 21.881 1.00 94.00 116 ARG A N 1
ATOM 898 C CA . ARG A 1 116 ? -11.982 -5.767 21.671 1.00 94.00 116 ARG A CA 1
ATOM 899 C C . ARG A 1 116 ? -12.267 -6.378 20.304 1.00 94.00 116 ARG A C 1
ATOM 901 O O . ARG A 1 116 ? -13.231 -7.127 20.177 1.00 94.00 116 ARG A O 1
ATOM 908 N N . LEU A 1 117 ? -11.473 -6.056 19.286 1.00 92.50 117 LEU A N 1
ATOM 909 C CA . LEU A 1 117 ? -11.593 -6.704 17.984 1.00 92.50 117 LEU A CA 1
ATOM 910 C C . LEU A 1 117 ? -11.172 -8.165 18.136 1.00 92.50 117 LEU A C 1
ATOM 912 O O . LEU A 1 117 ? -10.051 -8.443 18.571 1.00 92.50 117 LEU A O 1
ATOM 916 N N . ALA A 1 118 ? -12.076 -9.086 17.805 1.00 82.81 118 ALA A N 1
ATOM 917 C CA . ALA A 1 118 ? -11.830 -10.511 17.959 1.00 82.81 118 ALA A CA 1
ATOM 918 C C . ALA A 1 118 ? -10.537 -10.914 17.234 1.00 82.81 118 ALA A C 1
ATOM 920 O O . ALA A 1 118 ? -10.305 -10.520 16.095 1.00 82.81 118 ALA A O 1
ATOM 921 N N . ALA A 1 119 ? -9.692 -11.690 17.911 1.00 64.50 119 ALA A N 1
ATOM 922 C CA . ALA A 1 119 ? -8.464 -12.243 17.344 1.00 64.50 119 ALA A CA 1
ATOM 923 C C . ALA A 1 119 ? -8.721 -13.511 16.513 1.00 64.50 119 ALA A C 1
ATOM 925 O O . ALA A 1 119 ? -7.794 -14.281 16.294 1.00 64.50 119 ALA A O 1
ATOM 926 N N . THR A 1 120 ? -9.980 -13.774 16.139 1.00 57.72 120 THR A N 1
ATOM 927 C CA . THR A 1 120 ? -10.388 -14.990 15.429 1.00 57.72 120 THR A CA 1
ATOM 928 C C . THR A 1 120 ? -9.569 -15.189 14.157 1.00 57.72 120 THR A C 1
ATOM 930 O O . THR A 1 120 ? -8.938 -14.245 13.684 1.00 57.72 120 THR A O 1
ATOM 933 N N . ASP A 1 121 ? -9.656 -16.391 13.572 1.00 55.59 121 ASP A N 1
ATOM 934 C CA . ASP A 1 121 ? -9.154 -16.774 12.238 1.00 55.59 121 ASP A CA 1
ATOM 935 C C . ASP A 1 121 ? -9.768 -15.940 11.086 1.00 55.59 121 ASP A C 1
ATOM 937 O O . ASP A 1 121 ? -10.089 -16.458 10.016 1.00 55.59 121 ASP A O 1
ATOM 941 N N . ALA A 1 122 ? -9.990 -14.643 11.301 1.00 56.28 122 ALA A N 1
ATOM 942 C CA . ALA A 1 122 ? -10.302 -13.628 10.325 1.00 56.28 122 ALA A CA 1
ATOM 943 C C . ALA A 1 122 ? -9.125 -13.541 9.354 1.00 56.28 122 ALA A C 1
ATOM 945 O O . ALA A 1 122 ? -8.255 -12.675 9.436 1.00 56.28 122 ALA A O 1
ATOM 946 N N . ARG A 1 123 ? -9.104 -14.486 8.420 1.00 64.31 123 ARG A N 1
ATOM 947 C CA . ARG A 1 123 ? -8.362 -14.359 7.182 1.00 64.31 123 ARG A CA 1
ATOM 948 C C . ARG A 1 123 ? -8.997 -13.193 6.450 1.00 64.31 123 ARG A C 1
ATOM 950 O O . ARG A 1 123 ? -10.209 -13.195 6.226 1.00 64.31 123 ARG A O 1
ATOM 957 N N . LEU A 1 124 ? -8.188 -12.191 6.122 1.00 65.12 124 LEU A N 1
ATOM 958 C CA . LEU A 1 124 ? -8.605 -11.138 5.209 1.00 65.12 124 LEU A CA 1
ATOM 959 C C . LEU A 1 124 ? -9.239 -11.806 3.983 1.00 65.12 124 LEU A C 1
ATOM 961 O O . LEU A 1 124 ? -8.583 -12.658 3.373 1.00 65.12 124 LEU A O 1
ATOM 965 N N . PRO A 1 125 ? -10.477 -11.462 3.589 1.00 65.38 125 PRO A N 1
ATOM 966 C CA . PRO A 1 125 ? -10.895 -11.733 2.229 1.00 65.38 125 PRO A CA 1
ATOM 967 C C . PRO A 1 125 ? -10.001 -10.862 1.351 1.00 65.38 125 PRO A C 1
ATOM 969 O O . PRO A 1 125 ? -10.239 -9.667 1.191 1.00 65.38 125 PRO A O 1
ATOM 972 N N . ILE A 1 126 ? -8.899 -11.430 0.862 1.00 74.19 126 ILE A N 1
ATOM 973 C CA . ILE A 1 126 ? -7.952 -10.665 0.061 1.00 74.19 126 ILE A CA 1
ATOM 974 C C . ILE A 1 126 ? -8.672 -10.265 -1.200 1.00 74.19 126 ILE A C 1
ATOM 976 O O . ILE A 1 126 ? -9.095 -11.101 -2.003 1.00 74.19 126 ILE A O 1
ATOM 980 N N . ARG A 1 127 ? -8.812 -8.957 -1.368 1.00 85.62 127 ARG A N 1
ATOM 981 C CA . ARG A 1 127 ? -9.352 -8.421 -2.593 1.00 85.62 127 ARG A CA 1
ATOM 982 C C . ARG A 1 127 ? -8.301 -8.621 -3.672 1.00 85.62 127 ARG A C 1
ATOM 984 O O . ARG A 1 127 ? -7.262 -7.974 -3.676 1.00 85.62 127 ARG A O 1
ATOM 991 N N . GLN A 1 128 ? -8.580 -9.548 -4.579 1.00 90.38 128 GLN A N 1
ATOM 992 C CA . GLN A 1 128 ? -7.631 -9.945 -5.619 1.00 90.38 128 GLN A CA 1
ATOM 993 C C . GLN A 1 128 ? -7.591 -8.990 -6.814 1.00 90.38 128 GLN A C 1
ATOM 995 O O . GLN A 1 128 ? -6.702 -9.091 -7.651 1.00 90.38 128 GLN A O 1
ATOM 1000 N N . ALA A 1 129 ? -8.537 -8.056 -6.917 1.00 95.06 129 ALA A N 1
ATOM 1001 C CA . ALA A 1 129 ? -8.611 -7.144 -8.049 1.00 95.06 129 ALA A CA 1
ATOM 1002 C C . ALA A 1 129 ? -9.017 -5.731 -7.627 1.00 95.06 129 ALA A C 1
ATOM 1004 O O . ALA A 1 129 ? -10.031 -5.519 -6.954 1.00 95.06 129 ALA A O 1
ATOM 1005 N N . PHE A 1 130 ? -8.253 -4.760 -8.116 1.00 95.00 130 PHE A N 1
ATOM 1006 C CA . PHE A 1 130 ? -8.505 -3.329 -8.010 1.00 95.00 130 PHE A CA 1
ATOM 1007 C C . PHE A 1 130 ? -8.570 -2.741 -9.425 1.00 95.00 130 PHE A C 1
ATOM 1009 O O . PHE A 1 130 ? -7.633 -2.059 -9.833 1.00 95.00 130 PHE A O 1
ATOM 1016 N N . PRO A 1 131 ? -9.648 -2.992 -10.193 1.00 93.62 131 PRO A N 1
ATOM 1017 C CA . PRO A 1 131 ? -9.701 -2.682 -11.625 1.00 93.62 131 PRO A CA 1
ATOM 1018 C C . PRO A 1 131 ? -9.507 -1.193 -11.938 1.00 93.62 131 PRO A C 1
ATOM 1020 O O . PRO A 1 131 ? -8.808 -0.866 -12.889 1.00 93.62 131 PRO A O 1
ATOM 1023 N N . ASP A 1 132 ? -10.036 -0.292 -11.104 1.00 90.81 132 ASP A N 1
ATOM 1024 C CA . ASP A 1 132 ? -9.865 1.159 -11.293 1.00 90.81 132 ASP A CA 1
ATOM 1025 C C . ASP A 1 132 ? -8.413 1.620 -11.092 1.00 90.81 132 ASP A C 1
ATOM 1027 O O . ASP A 1 132 ? -7.970 2.586 -11.710 1.00 90.81 132 ASP A O 1
ATOM 1031 N N . GLY A 1 133 ? -7.683 0.953 -10.192 1.00 90.00 133 GLY A N 1
ATOM 1032 C CA . GLY A 1 133 ? -6.258 1.200 -9.959 1.00 90.00 133 GLY A CA 1
ATOM 1033 C C . GLY A 1 133 ? -5.352 0.375 -10.874 1.00 90.00 133 GLY A C 1
ATOM 1034 O O . GLY A 1 133 ? -4.179 0.700 -11.003 1.00 90.00 133 GLY A O 1
ATOM 1035 N N . GLY A 1 134 ? -5.906 -0.672 -11.490 1.00 93.81 134 GLY A N 1
ATOM 1036 C CA . GLY A 1 134 ? -5.222 -1.643 -12.330 1.00 93.81 134 GLY A CA 1
ATOM 1037 C C . GLY A 1 134 ? -4.319 -2.629 -11.600 1.00 93.81 134 GLY A C 1
ATOM 1038 O O . GLY A 1 134 ? -3.472 -3.228 -12.242 1.00 93.81 134 GLY A O 1
ATOM 1039 N N . TYR A 1 135 ? -4.489 -2.838 -10.295 1.00 95.38 135 TYR A N 1
ATOM 1040 C CA . TYR A 1 135 ? -3.678 -3.809 -9.555 1.00 95.38 135 TYR A CA 1
ATOM 1041 C C . TYR A 1 135 ? -4.417 -5.128 -9.355 1.00 95.38 135 TYR A C 1
ATOM 1043 O O . TYR A 1 135 ? -5.587 -5.148 -8.959 1.00 95.38 135 TYR A O 1
ATOM 1051 N N . TYR A 1 136 ? -3.710 -6.230 -9.585 1.00 96.88 136 TYR A N 1
ATOM 1052 C CA . TYR A 1 136 ? -4.236 -7.584 -9.457 1.00 96.88 136 TYR A CA 1
ATOM 1053 C C . TYR A 1 136 ? -3.318 -8.417 -8.567 1.00 96.88 136 TYR A C 1
ATOM 1055 O O . TYR A 1 136 ? -2.105 -8.438 -8.758 1.00 96.88 136 TYR A O 1
ATOM 1063 N N . ILE A 1 137 ? -3.906 -9.090 -7.583 1.00 97.38 137 ILE A N 1
ATOM 1064 C CA . ILE A 1 137 ? -3.211 -9.924 -6.611 1.00 97.38 137 ILE A CA 1
ATOM 1065 C C . ILE A 1 137 ? -3.534 -11.375 -6.952 1.00 97.38 137 ILE A C 1
ATOM 1067 O O . ILE A 1 137 ? -4.690 -11.797 -6.906 1.00 97.38 137 ILE A O 1
ATOM 1071 N N . LEU A 1 138 ? -2.503 -12.130 -7.311 1.00 96.62 138 LEU A N 1
ATOM 1072 C CA . LEU A 1 138 ? -2.585 -13.511 -7.773 1.00 96.62 138 LEU A CA 1
ATOM 1073 C C . LEU A 1 138 ? -1.813 -14.419 -6.813 1.00 96.62 138 LEU A C 1
ATOM 1075 O O . LEU A 1 138 ? -0.860 -13.980 -6.170 1.00 96.62 138 LEU A O 1
ATOM 1079 N N . GLY A 1 139 ? -2.205 -15.690 -6.744 1.00 95.38 139 GLY A N 1
ATOM 1080 C CA . GLY A 1 139 ? -1.504 -16.700 -5.954 1.00 95.38 139 GLY A CA 1
ATOM 1081 C C . GLY A 1 139 ? -2.424 -17.514 -5.050 1.00 95.38 139 GLY A C 1
ATOM 1082 O O . GLY A 1 139 ? -3.617 -17.651 -5.333 1.00 95.38 139 GLY A O 1
ATOM 1083 N N . CYS A 1 140 ? -1.856 -18.092 -3.995 1.00 94.75 140 CYS A N 1
ATOM 1084 C CA . CYS A 1 140 ? -2.533 -19.037 -3.112 1.00 94.75 140 CYS A CA 1
ATOM 1085 C C . CYS A 1 140 ? -1.992 -18.977 -1.679 1.00 94.75 140 CYS A C 1
ATOM 1087 O O . CYS A 1 140 ? -0.976 -18.338 -1.407 1.00 94.75 140 CYS A O 1
ATOM 1089 N N . ASP A 1 141 ? -2.712 -19.637 -0.766 1.00 94.00 141 ASP A N 1
ATOM 1090 C CA . ASP A 1 141 ? -2.318 -19.825 0.638 1.00 94.00 141 ASP A CA 1
ATOM 1091 C C . ASP A 1 141 ? -1.962 -18.527 1.368 1.00 94.00 141 ASP A C 1
ATOM 1093 O O . ASP A 1 141 ? -1.095 -18.485 2.243 1.00 94.00 141 ASP A O 1
ATOM 1097 N N . PHE A 1 142 ? -2.641 -17.447 0.991 1.00 92.75 142 PHE A N 1
ATOM 1098 C CA . PHE A 1 142 ? -2.343 -16.130 1.510 1.00 92.75 142 PHE A CA 1
ATOM 1099 C C . PHE A 1 142 ? -2.494 -16.028 3.032 1.00 92.75 142 PHE A C 1
ATOM 1101 O O . PHE A 1 142 ? -3.343 -16.683 3.640 1.00 92.75 142 PHE A O 1
ATOM 1108 N N . GLU A 1 143 ? -1.715 -15.122 3.621 1.00 90.88 143 GLU A N 1
ATOM 1109 C CA . GLU A 1 143 ? -1.594 -14.897 5.065 1.00 90.88 143 GLU A CA 1
ATOM 1110 C C . GLU A 1 143 ? -1.085 -16.128 5.835 1.00 90.88 143 GLU A C 1
ATOM 1112 O O . GLU A 1 143 ? -1.304 -16.242 7.041 1.00 90.88 143 GLU A O 1
ATOM 1117 N N . THR A 1 144 ? -0.405 -17.058 5.156 1.00 92.06 144 THR A N 1
ATOM 1118 C CA . THR A 1 144 ? 0.229 -18.230 5.774 1.00 92.06 144 THR A CA 1
ATOM 1119 C C . THR A 1 144 ? 1.719 -18.301 5.445 1.00 92.06 144 THR A C 1
ATOM 1121 O O . THR A 1 144 ? 2.213 -17.600 4.564 1.00 92.06 144 THR A O 1
ATOM 1124 N N . GLU A 1 145 ? 2.443 -19.185 6.131 1.00 93.94 145 GLU A N 1
ATOM 1125 C CA . GLU A 1 145 ? 3.865 -19.454 5.865 1.00 93.94 145 GL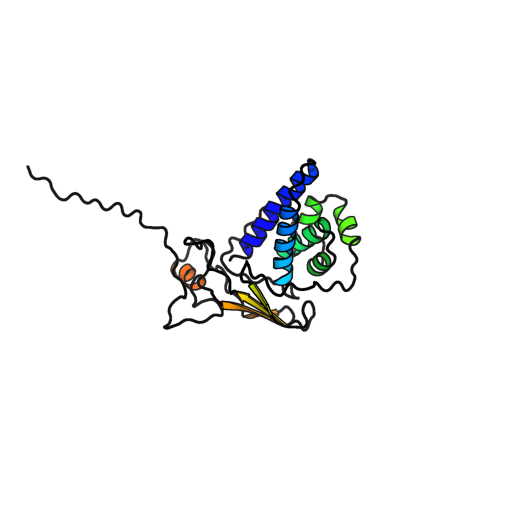U A CA 1
ATOM 1126 C C . GLU A 1 145 ? 4.116 -20.056 4.471 1.00 93.94 145 GLU A C 1
ATOM 1128 O O . GLU A 1 145 ? 5.222 -19.952 3.951 1.00 93.94 145 GLU A O 1
ATOM 1133 N N . ASN A 1 146 ? 3.088 -20.641 3.844 1.00 96.50 146 ASN A N 1
ATOM 1134 C CA . ASN A 1 146 ? 3.159 -21.211 2.496 1.00 96.50 146 ASN A CA 1
ATOM 1135 C C . ASN A 1 146 ? 2.650 -20.243 1.415 1.00 96.50 146 ASN A C 1
ATOM 1137 O O . ASN A 1 146 ? 2.431 -20.663 0.281 1.00 96.50 146 ASN A O 1
ATOM 1141 N N . GLU A 1 147 ? 2.422 -18.969 1.757 1.00 96.31 147 GLU A N 1
ATOM 1142 C CA . GLU A 1 147 ? 1.872 -17.977 0.835 1.00 96.31 147 GLU A CA 1
ATOM 1143 C C . GLU A 1 147 ? 2.666 -17.904 -0.474 1.00 96.31 147 GLU A C 1
ATOM 1145 O O . GLU A 1 147 ? 3.890 -17.806 -0.474 1.00 96.31 147 GLU A O 1
ATOM 1150 N N . ILE A 1 148 ? 1.958 -17.844 -1.598 1.00 97.75 148 ILE A N 1
ATOM 1151 C CA . ILE A 1 148 ? 2.505 -17.356 -2.863 1.00 97.75 148 ILE A CA 1
ATOM 1152 C C . ILE A 1 148 ? 1.691 -16.125 -3.230 1.00 97.75 148 ILE A C 1
ATOM 1154 O O . ILE A 1 148 ? 0.481 -16.228 -3.426 1.00 97.75 148 ILE A O 1
ATOM 1158 N N . ARG A 1 149 ? 2.338 -14.961 -3.331 1.00 97.94 149 ARG A N 1
ATOM 1159 C CA . ARG A 1 149 ? 1.677 -13.693 -3.656 1.00 97.94 149 ARG A CA 1
ATOM 1160 C C . ARG A 1 149 ? 2.396 -12.986 -4.786 1.00 97.94 149 ARG A C 1
ATOM 1162 O O . ARG A 1 149 ? 3.527 -12.540 -4.630 1.00 97.94 149 ARG A O 1
ATOM 1169 N N . MET A 1 150 ? 1.703 -12.825 -5.902 1.00 98.06 150 MET A N 1
ATOM 1170 C CA . MET A 1 150 ? 2.111 -11.963 -7.000 1.00 98.06 150 MET A CA 1
ATOM 1171 C C . MET A 1 150 ? 1.226 -10.721 -7.024 1.00 98.06 150 MET A C 1
ATOM 1173 O O . MET A 1 150 ? 0.004 -10.837 -6.945 1.00 98.06 150 MET A O 1
ATOM 1177 N N . VAL A 1 151 ? 1.829 -9.544 -7.169 1.00 97.81 151 VAL A N 1
ATOM 1178 C CA . VAL A 1 151 ? 1.096 -8.294 -7.408 1.00 97.81 151 VAL A CA 1
ATOM 1179 C C . VAL A 1 151 ? 1.470 -7.797 -8.794 1.00 97.81 151 VAL A C 1
ATOM 1181 O O . VAL A 1 151 ? 2.637 -7.517 -9.045 1.00 97.81 151 VAL A O 1
ATOM 1184 N N . ALA A 1 152 ? 0.490 -7.724 -9.690 1.00 97.06 152 ALA A N 1
ATOM 1185 C CA . ALA A 1 152 ? 0.664 -7.293 -11.072 1.00 97.06 152 ALA A CA 1
ATOM 1186 C C . ALA A 1 152 ? 0.039 -5.909 -11.297 1.00 97.06 152 ALA A C 1
ATOM 1188 O O . ALA A 1 152 ? -1.098 -5.665 -10.879 1.00 97.06 152 ALA A O 1
ATOM 1189 N N . ASP A 1 153 ? 0.776 -5.030 -11.976 1.00 94.94 153 ASP A N 1
ATOM 1190 C CA . ASP A 1 153 ? 0.324 -3.715 -12.429 1.00 94.94 153 ASP A CA 1
ATOM 1191 C C . ASP A 1 153 ? -0.179 -3.797 -13.877 1.00 94.94 153 ASP A C 1
ATOM 1193 O O . ASP A 1 153 ? 0.578 -4.003 -14.818 1.00 94.94 153 ASP A O 1
ATOM 1197 N N . ALA A 1 154 ? -1.477 -3.617 -14.065 1.00 93.06 154 ALA A N 1
ATOM 1198 C CA . ALA A 1 154 ? -2.129 -3.404 -15.351 1.00 93.06 154 ALA A CA 1
ATOM 1199 C C . ALA A 1 154 ? -2.940 -2.093 -15.342 1.00 93.06 154 ALA A C 1
ATOM 1201 O O . ALA A 1 154 ? -3.990 -1.981 -15.983 1.00 93.06 154 ALA A O 1
ATOM 1202 N N . GLY A 1 155 ? -2.480 -1.113 -14.566 1.00 88.12 155 GLY A N 1
ATOM 1203 C CA . GLY A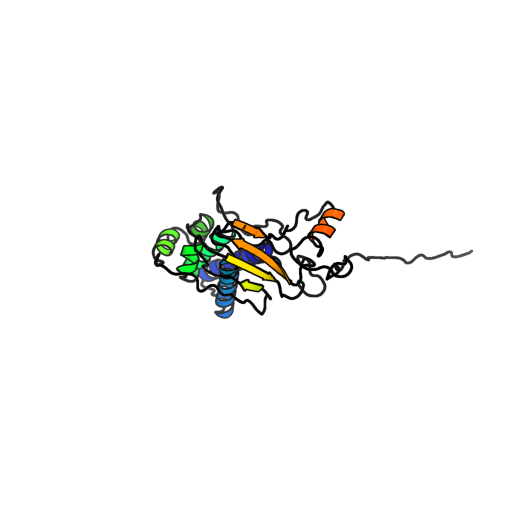 1 155 ? -3.064 0.210 -14.445 1.00 88.12 155 GLY A CA 1
ATOM 1204 C C . GLY A 1 155 ? -2.619 1.176 -15.532 1.00 88.12 155 GLY A C 1
ATOM 1205 O O . GLY A 1 155 ? -1.648 0.946 -16.256 1.00 88.12 155 GLY A O 1
ATOM 1206 N N . PRO A 1 156 ? -3.355 2.287 -15.684 1.00 82.00 156 PRO A N 1
ATOM 1207 C CA . PRO A 1 156 ? -2.920 3.368 -16.547 1.00 82.00 156 PRO A CA 1
ATOM 1208 C C . PRO A 1 156 ? -1.659 4.030 -15.979 1.00 82.00 156 PRO A C 1
ATOM 1210 O O . PRO A 1 156 ? -1.528 4.220 -14.766 1.00 82.00 156 PRO A O 1
ATOM 1213 N N . LEU A 1 157 ? -0.774 4.458 -16.881 1.00 76.19 157 LEU A N 1
ATOM 1214 C CA . LEU A 1 157 ? 0.469 5.134 -16.528 1.00 76.19 157 LEU A CA 1
ATOM 1215 C C . LEU A 1 157 ? 0.207 6.496 -15.859 1.00 76.19 157 LEU A C 1
ATOM 1217 O O . LEU A 1 157 ? -0.066 7.487 -16.538 1.00 76.19 157 LEU A O 1
ATOM 1221 N N . GLY A 1 158 ? 0.360 6.551 -14.536 1.00 67.62 158 GLY A N 1
ATOM 1222 C CA . GLY A 1 158 ? 0.340 7.760 -13.716 1.00 67.62 158 GLY A CA 1
ATOM 1223 C C . GLY A 1 158 ? -0.863 8.696 -13.924 1.00 67.62 158 GLY A C 1
ATOM 1224 O O . GLY A 1 158 ? -1.886 8.361 -14.520 1.00 67.62 158 GLY A O 1
ATOM 1225 N N . TYR A 1 159 ? -0.762 9.918 -13.388 1.00 57.41 159 TYR A N 1
ATOM 1226 C CA . TYR A 1 159 ? -1.783 10.944 -13.614 1.00 57.41 159 TYR A CA 1
ATOM 1227 C C . TYR A 1 159 ? -1.564 11.644 -14.961 1.00 57.41 159 TYR A C 1
ATOM 1229 O O . TYR A 1 159 ? -0.714 12.535 -15.088 1.00 57.41 159 TYR A O 1
ATOM 1237 N N . ARG A 1 160 ? -2.384 11.267 -15.950 1.00 64.44 160 ARG A N 1
ATOM 1238 C CA . ARG A 1 160 ? -2.435 11.877 -17.290 1.00 64.44 160 ARG A CA 1
ATOM 1239 C C . ARG A 1 160 ? -1.035 11.973 -17.918 1.00 64.44 160 ARG A C 1
ATOM 1241 O O . ARG A 1 160 ? -0.247 11.043 -17.840 1.00 64.44 160 ARG A O 1
ATOM 1248 N N . THR A 1 161 ? -0.719 13.097 -18.553 1.00 53.44 161 THR A N 1
ATOM 1249 C CA . THR A 1 161 ? 0.548 13.316 -19.258 1.00 53.44 161 THR A CA 1
ATOM 1250 C C . THR A 1 161 ? 1.736 13.559 -18.333 1.00 53.44 161 THR A C 1
ATOM 1252 O O . THR A 1 161 ? 2.868 13.496 -18.797 1.00 53.44 161 THR A O 1
ATOM 1255 N N . ILE A 1 162 ? 1.505 13.863 -17.051 1.00 57.41 162 ILE A N 1
ATOM 1256 C CA . ILE A 1 162 ? 2.578 14.253 -16.129 1.00 57.41 162 ILE A CA 1
ATOM 1257 C C . ILE A 1 162 ? 3.264 13.007 -15.567 1.00 57.41 162 ILE A C 1
ATOM 1259 O O . ILE A 1 162 ? 4.482 13.013 -15.413 1.00 57.41 162 ILE A O 1
ATOM 1263 N N . ALA A 1 163 ? 2.483 11.959 -15.257 1.00 65.94 163 ALA A N 1
ATOM 1264 C CA . ALA A 1 163 ? 2.960 10.696 -14.682 1.00 65.94 163 ALA A CA 1
ATOM 1265 C C . ALA A 1 163 ? 4.086 10.903 -13.645 1.00 65.94 163 ALA A C 1
ATOM 1267 O O . ALA A 1 163 ? 5.116 10.231 -13.679 1.00 65.94 163 ALA A O 1
ATOM 1268 N N . ALA A 1 164 ? 3.905 11.888 -12.752 1.00 71.06 164 ALA A N 1
ATOM 1269 C CA . ALA A 1 164 ? 5.002 12.490 -11.988 1.00 71.06 164 ALA A CA 1
ATOM 1270 C C . ALA A 1 164 ? 5.826 11.454 -11.208 1.00 71.06 164 ALA A C 1
ATOM 1272 O O . ALA A 1 164 ? 7.053 11.516 -11.228 1.00 71.06 164 ALA A O 1
ATOM 1273 N N . HIS A 1 165 ? 5.130 10.472 -10.631 1.00 82.69 165 HIS A N 1
ATOM 1274 C CA . HIS A 1 165 ? 5.687 9.402 -9.801 1.00 82.69 165 HIS A CA 1
ATOM 1275 C C . HIS A 1 165 ? 5.580 8.009 -10.438 1.00 82.69 165 HIS A C 1
ATOM 1277 O O . HIS A 1 165 ? 5.980 7.028 -9.820 1.00 82.69 165 HIS A O 1
ATOM 1283 N N . GLY A 1 166 ? 5.031 7.918 -11.657 1.00 82.75 166 GLY A N 1
ATOM 1284 C CA . GLY A 1 166 ? 4.910 6.657 -12.392 1.00 82.75 166 GLY A CA 1
ATOM 1285 C C . GLY A 1 166 ? 6.224 6.283 -13.075 1.00 82.75 166 GLY A C 1
ATOM 1286 O O . GLY A 1 166 ? 6.996 7.164 -13.489 1.00 82.75 166 GLY A O 1
ATOM 1287 N N . HIS A 1 167 ? 6.490 4.985 -13.177 1.00 90.69 167 HIS A N 1
ATOM 1288 C CA . HIS A 1 167 ? 7.621 4.420 -13.916 1.00 90.69 167 HIS A CA 1
ATOM 1289 C C . HIS A 1 167 ? 7.116 3.821 -15.235 1.00 90.69 167 HIS A C 1
ATOM 1291 O O . HIS A 1 167 ? 5.918 3.719 -15.457 1.00 90.69 167 HIS A O 1
ATOM 1297 N N . ALA A 1 168 ? 8.002 3.485 -16.170 1.00 91.19 168 ALA A N 1
ATOM 1298 C CA . ALA A 1 168 ? 7.630 2.829 -17.424 1.00 91.19 168 ALA A CA 1
ATOM 1299 C C . ALA A 1 168 ? 7.441 1.314 -17.207 1.00 91.19 168 ALA A C 1
ATOM 1301 O O . ALA A 1 168 ? 8.171 0.501 -17.773 1.00 91.19 168 ALA A O 1
ATOM 1302 N N . ASP A 1 169 ? 6.487 0.960 -16.352 1.00 91.25 169 ASP A N 1
ATOM 1303 C CA . ASP A 1 169 ? 6.340 -0.332 -15.676 1.00 91.25 169 ASP A CA 1
ATOM 1304 C C . ASP A 1 169 ? 5.018 -1.045 -16.008 1.00 91.25 169 ASP A C 1
ATOM 1306 O O . ASP A 1 169 ? 4.531 -1.860 -15.227 1.00 91.25 169 ASP A O 1
ATOM 1310 N N . ALA A 1 170 ? 4.420 -0.784 -17.173 1.00 92.19 170 ALA A N 1
ATOM 1311 C CA . ALA A 1 170 ? 3.169 -1.443 -17.527 1.00 92.19 170 ALA A CA 1
ATOM 1312 C C . ALA A 1 170 ? 3.362 -2.967 -17.576 1.00 92.19 170 ALA A C 1
ATOM 1314 O O . ALA A 1 170 ? 4.346 -3.478 -18.125 1.00 92.19 170 ALA A O 1
ATOM 1315 N N . LEU A 1 171 ? 2.406 -3.701 -17.000 1.00 94.56 171 LEU A N 1
ATOM 1316 C CA . LEU A 1 171 ? 2.454 -5.159 -16.845 1.00 94.56 171 LEU A CA 1
ATOM 1317 C C . LEU A 1 171 ? 3.608 -5.653 -15.960 1.00 94.56 171 LEU A C 1
ATOM 1319 O O . LEU A 1 171 ? 3.929 -6.842 -15.994 1.00 94.56 171 LEU A O 1
ATOM 1323 N N . ALA A 1 172 ? 4.236 -4.769 -15.178 1.00 96.25 172 ALA A N 1
ATOM 1324 C CA . ALA A 1 172 ? 5.214 -5.178 -14.184 1.00 96.25 172 ALA A CA 1
ATOM 1325 C C . ALA A 1 172 ? 4.559 -5.992 -13.069 1.00 96.25 172 ALA A C 1
ATOM 1327 O O . ALA A 1 172 ? 3.374 -5.843 -12.762 1.00 96.25 172 ALA A O 1
ATOM 1328 N N . PHE A 1 173 ? 5.355 -6.848 -12.436 1.00 97.81 173 PHE A N 1
ATOM 1329 C CA . PHE A 1 173 ? 4.905 -7.614 -11.287 1.00 97.81 173 PHE A CA 1
ATOM 1330 C C . PHE A 1 173 ? 5.983 -7.753 -10.212 1.00 97.81 173 PHE A C 1
ATOM 1332 O O . PHE A 1 173 ? 7.188 -7.664 -10.470 1.00 97.81 173 PHE A O 1
ATOM 1339 N N . THR A 1 174 ? 5.526 -8.033 -8.999 1.00 98.50 174 THR A N 1
ATOM 1340 C CA . THR A 1 174 ? 6.346 -8.535 -7.895 1.00 98.50 174 THR A CA 1
ATOM 1341 C C . THR A 1 174 ? 5.870 -9.920 -7.475 1.00 98.50 174 THR A C 1
ATOM 1343 O O . THR A 1 174 ? 4.735 -10.303 -7.760 1.00 98.50 174 THR A O 1
ATOM 1346 N N . LEU A 1 175 ? 6.738 -10.689 -6.818 1.00 98.56 175 LEU A N 1
ATOM 1347 C CA . LEU A 1 175 ? 6.438 -12.019 -6.290 1.00 98.56 175 LEU A CA 1
ATOM 1348 C C . LEU A 1 175 ? 7.065 -12.181 -4.906 1.00 98.56 175 LEU A C 1
ATOM 1350 O O . LEU A 1 175 ? 8.273 -12.005 -4.755 1.00 98.56 175 LEU A O 1
ATOM 1354 N N . SER A 1 176 ? 6.254 -12.590 -3.937 1.00 98.56 176 SER A N 1
ATOM 1355 C CA . SER A 1 176 ? 6.670 -13.032 -2.609 1.00 98.56 176 SER A CA 1
ATOM 1356 C C . SER A 1 176 ? 6.261 -14.490 -2.385 1.00 98.56 176 SER A C 1
ATOM 1358 O O . SER A 1 176 ? 5.200 -14.923 -2.847 1.00 98.56 176 SER A O 1
ATOM 1360 N N . VAL A 1 177 ? 7.116 -15.251 -1.699 1.00 98.31 177 VAL A N 1
ATOM 1361 C CA . VAL A 1 177 ? 6.885 -16.653 -1.322 1.00 98.31 177 VAL A CA 1
ATOM 1362 C C . VAL A 1 177 ? 7.155 -16.805 0.173 1.00 98.31 177 VAL A C 1
ATOM 1364 O O . VAL A 1 177 ? 8.253 -16.510 0.637 1.00 98.31 177 VAL A O 1
ATOM 1367 N N . GLY A 1 178 ? 6.152 -17.222 0.942 1.00 96.81 178 GLY A N 1
ATOM 1368 C CA . GLY A 1 178 ? 6.214 -17.364 2.398 1.00 96.81 178 GLY A CA 1
ATOM 1369 C C . GLY A 1 178 ? 6.540 -16.063 3.138 1.00 96.81 178 GLY A C 1
ATOM 1370 O O . GLY A 1 178 ? 7.117 -16.100 4.221 1.00 96.81 178 GLY A O 1
ATOM 1371 N N . GLY A 1 179 ? 6.229 -14.904 2.547 1.00 96.62 179 GLY A N 1
ATOM 1372 C CA . GLY A 1 179 ? 6.612 -13.597 3.091 1.00 96.62 179 GLY A CA 1
ATOM 1373 C C . GLY A 1 179 ? 8.065 -13.187 2.820 1.00 96.62 179 GLY A C 1
ATOM 1374 O O . GLY A 1 179 ? 8.557 -12.251 3.448 1.00 96.62 179 GLY A O 1
ATOM 1375 N N . MET A 1 180 ? 8.760 -13.884 1.918 1.00 98.00 180 MET A N 1
ATOM 1376 C CA . MET A 1 180 ? 10.072 -13.500 1.402 1.00 98.00 180 MET A CA 1
ATOM 1377 C C . MET A 1 180 ? 9.927 -12.952 -0.017 1.00 98.00 180 MET A C 1
ATOM 1379 O O . MET A 1 180 ? 9.386 -13.621 -0.895 1.00 98.00 180 MET A O 1
ATOM 1383 N N . GLU A 1 181 ? 10.446 -11.752 -0.260 1.00 97.50 181 GLU A N 1
ATOM 1384 C CA . GLU A 1 181 ? 10.415 -11.124 -1.579 1.00 97.50 181 GLU A CA 1
ATOM 1385 C C . GLU A 1 181 ? 11.383 -11.825 -2.553 1.00 97.50 181 GLU A C 1
ATOM 1387 O O . GLU A 1 181 ? 12.587 -11.885 -2.311 1.00 97.50 181 GLU A O 1
ATOM 1392 N N . PHE A 1 182 ? 10.858 -12.354 -3.665 1.00 97.06 182 PHE A N 1
ATOM 1393 C CA . PHE A 1 182 ? 11.624 -13.051 -4.710 1.00 97.06 182 PHE A CA 1
ATOM 1394 C C . PHE A 1 182 ? 11.846 -12.176 -5.946 1.00 97.06 182 PHE A C 1
ATOM 1396 O O . PHE A 1 182 ? 12.982 -11.974 -6.371 1.00 97.06 182 PHE A O 1
ATOM 1403 N N . PHE A 1 183 ? 10.764 -11.648 -6.524 1.00 98.19 183 PHE A N 1
ATOM 1404 C CA . PHE A 1 183 ? 10.828 -10.646 -7.590 1.00 98.19 183 PHE A CA 1
ATOM 1405 C C . PHE A 1 183 ? 10.338 -9.320 -7.028 1.00 98.19 183 PHE A C 1
ATOM 1407 O O . PHE A 1 183 ? 9.182 -9.210 -6.619 1.00 98.19 183 PHE A O 1
ATOM 1414 N N . VAL A 1 184 ? 11.215 -8.321 -7.009 1.00 97.12 184 VAL A N 1
ATOM 1415 C CA . VAL A 1 184 ? 10.938 -7.001 -6.432 1.00 97.12 184 VAL A CA 1
ATOM 1416 C C . VAL A 1 184 ? 10.897 -5.928 -7.503 1.00 97.12 184 VAL A C 1
ATOM 1418 O O . VAL A 1 184 ? 11.524 -6.061 -8.556 1.00 97.12 184 VAL A O 1
ATOM 1421 N N . ASP A 1 185 ? 10.174 -4.855 -7.204 1.00 95.44 185 ASP A N 1
ATOM 1422 C CA . ASP A 1 185 ? 10.374 -3.585 -7.885 1.00 95.44 185 ASP A CA 1
ATOM 1423 C C . ASP A 1 185 ? 11.627 -2.919 -7.287 1.00 95.44 185 ASP A C 1
ATOM 1425 O O . ASP A 1 185 ? 11.761 -2.873 -6.059 1.00 95.44 185 ASP A O 1
ATOM 1429 N N . PRO A 1 186 ? 12.574 -2.439 -8.106 1.00 93.75 186 PRO A N 1
ATOM 1430 C CA . PRO A 1 186 ? 13.795 -1.826 -7.594 1.00 93.75 186 PRO A CA 1
ATOM 1431 C C . PRO A 1 186 ? 13.568 -0.442 -6.960 1.00 93.75 186 PRO A C 1
ATOM 1433 O O . PRO A 1 186 ? 14.483 0.114 -6.342 1.00 93.75 186 PRO A O 1
ATOM 1436 N N . GLY A 1 187 ? 12.369 0.120 -7.104 1.00 92.81 187 GLY A N 1
ATOM 1437 C CA . GLY A 1 187 ? 11.947 1.371 -6.511 1.00 92.81 187 GLY A CA 1
ATOM 1438 C C . GLY A 1 187 ? 12.658 2.580 -7.107 1.00 92.81 187 GLY A C 1
ATOM 1439 O O . GLY A 1 187 ? 13.132 2.605 -8.241 1.00 92.81 187 GLY A O 1
ATOM 1440 N N . THR A 1 188 ? 12.719 3.646 -6.316 1.00 91.12 188 THR A N 1
ATOM 1441 C CA . THR A 1 188 ? 13.110 4.974 -6.808 1.00 91.12 188 THR A CA 1
ATOM 1442 C C . THR A 1 188 ? 14.608 5.154 -7.013 1.00 91.12 188 THR A C 1
ATOM 1444 O O . THR A 1 188 ? 15.013 5.937 -7.874 1.00 91.12 188 THR A O 1
ATOM 1447 N N . TYR A 1 189 ? 15.422 4.464 -6.208 1.00 89.06 189 TYR A N 1
ATOM 1448 C CA . TYR A 1 189 ? 16.876 4.621 -6.074 1.00 89.06 189 TYR A CA 1
ATOM 1449 C C . TYR A 1 189 ? 17.363 6.048 -5.758 1.00 89.06 189 TYR A C 1
ATOM 1451 O O . TYR A 1 189 ? 17.859 6.313 -4.667 1.00 89.06 189 TYR A O 1
ATOM 1459 N N . ALA A 1 190 ? 17.233 6.979 -6.703 1.00 83.12 190 ALA A N 1
ATOM 1460 C CA . ALA A 1 190 ? 17.608 8.377 -6.562 1.00 83.12 190 ALA A CA 1
ATOM 1461 C C . ALA A 1 190 ? 16.425 9.265 -6.947 1.00 83.12 190 ALA A C 1
ATOM 1463 O O . ALA A 1 190 ? 15.784 9.051 -7.975 1.00 83.12 190 ALA A O 1
ATOM 1464 N N . TYR A 1 191 ? 16.144 10.283 -6.131 1.00 78.25 191 TYR A N 1
ATOM 1465 C CA . TYR A 1 191 ? 14.998 11.163 -6.361 1.00 78.25 191 TYR A CA 1
ATOM 1466 C C . TYR A 1 191 ? 15.361 12.419 -7.173 1.00 78.25 191 TYR A C 1
ATOM 1468 O O . TYR A 1 191 ? 14.812 12.661 -8.246 1.00 78.25 191 TYR A O 1
ATOM 1476 N N . HIS A 1 192 ? 16.346 13.191 -6.701 1.00 77.62 192 HIS A N 1
ATOM 1477 C CA . HIS A 1 192 ? 16.738 14.478 -7.303 1.00 77.62 192 HIS A CA 1
ATOM 1478 C C . HIS A 1 192 ? 18.117 14.484 -7.969 1.00 77.62 192 HIS A C 1
ATOM 1480 O O . HIS A 1 192 ? 18.466 15.427 -8.675 1.00 77.62 192 HIS A O 1
ATOM 1486 N N . THR A 1 193 ? 18.927 13.459 -7.728 1.00 80.06 193 THR A N 1
ATOM 1487 C CA . THR A 1 193 ? 20.319 13.403 -8.175 1.00 80.06 193 THR A CA 1
ATOM 1488 C C . THR A 1 193 ? 20.525 12.229 -9.122 1.00 80.06 193 THR A C 1
ATOM 1490 O O . THR A 1 193 ? 19.610 11.453 -9.386 1.00 80.06 193 THR A O 1
ATOM 1493 N N . GLN A 1 194 ? 21.738 12.108 -9.665 1.00 84.81 194 GLN A N 1
ATOM 1494 C CA . GLN A 1 194 ? 22.141 10.927 -10.427 1.00 84.81 194 GLN A CA 1
ATOM 1495 C C . GLN A 1 194 ? 21.238 10.644 -11.641 1.00 84.81 194 GLN A C 1
ATOM 1497 O O . GLN A 1 194 ? 20.718 9.546 -11.819 1.00 84.81 194 GLN A O 1
ATOM 1502 N N . GLY A 1 195 ? 21.076 11.651 -12.506 1.00 87.31 195 GLY A N 1
ATOM 1503 C CA . GLY A 1 195 ? 20.181 11.609 -13.669 1.00 87.31 195 GLY A CA 1
ATOM 1504 C C . GLY A 1 195 ? 20.216 10.315 -14.504 1.00 87.31 195 GLY A C 1
ATOM 1505 O O . GLY A 1 195 ? 19.142 9.829 -14.855 1.00 87.31 195 GLY A O 1
ATOM 1506 N N . PRO A 1 196 ? 21.387 9.720 -14.822 1.00 91.19 196 PRO A N 1
ATOM 1507 C CA . PRO A 1 196 ? 21.444 8.430 -15.513 1.00 91.19 196 PRO A CA 1
ATOM 1508 C C . PRO A 1 196 ? 20.739 7.296 -14.761 1.00 91.19 196 PRO A C 1
ATOM 1510 O O . PRO A 1 196 ? 19.948 6.577 -15.364 1.00 91.19 196 PRO A O 1
ATOM 1513 N N . TRP A 1 197 ? 20.961 7.183 -13.451 1.00 91.69 197 TRP A N 1
ATOM 1514 C CA . TRP A 1 197 ? 20.313 6.174 -12.619 1.00 91.69 197 TRP A CA 1
ATOM 1515 C C . TRP A 1 197 ? 18.826 6.458 -12.442 1.00 91.69 197 TRP A C 1
ATOM 1517 O O . TRP A 1 197 ? 18.014 5.565 -12.640 1.00 91.69 197 TRP A O 1
ATOM 1527 N N . ARG A 1 198 ? 18.443 7.717 -12.200 1.00 91.31 198 ARG A N 1
ATOM 1528 C CA . ARG A 1 198 ? 17.031 8.128 -12.171 1.00 91.31 198 ARG A CA 1
ATOM 1529 C C . ARG A 1 198 ? 16.287 7.708 -13.443 1.00 91.31 198 ARG A C 1
ATOM 1531 O O . ARG A 1 198 ? 15.160 7.238 -13.361 1.00 91.31 198 ARG A O 1
ATOM 1538 N N . ARG A 1 199 ? 16.903 7.880 -14.619 1.00 89.81 199 ARG A N 1
ATOM 1539 C CA . ARG A 1 199 ? 16.317 7.432 -15.894 1.00 89.81 199 ARG A CA 1
ATOM 1540 C C . ARG A 1 199 ? 16.224 5.913 -15.986 1.00 89.81 199 ARG A C 1
ATOM 1542 O O . ARG A 1 199 ? 15.219 5.427 -16.479 1.00 89.81 199 ARG A O 1
ATOM 1549 N N . TYR A 1 200 ? 17.244 5.192 -15.523 1.00 92.88 200 TYR A N 1
ATOM 1550 C CA . TYR A 1 200 ? 17.243 3.731 -15.519 1.00 92.88 200 TYR A CA 1
ATOM 1551 C C . TYR A 1 200 ? 16.122 3.163 -14.641 1.00 92.88 200 TYR A C 1
ATOM 1553 O O . TYR A 1 200 ? 15.307 2.401 -15.144 1.00 92.88 200 TYR A O 1
ATOM 1561 N N . PHE A 1 201 ? 16.045 3.574 -13.370 1.00 93.44 201 PHE A N 1
ATOM 1562 C CA . PHE A 1 201 ? 15.068 3.039 -12.413 1.00 93.44 201 PHE A CA 1
ATOM 1563 C C . PHE A 1 201 ? 13.624 3.407 -12.763 1.00 93.44 201 PHE A C 1
ATOM 1565 O O . PHE A 1 201 ? 12.728 2.616 -12.521 1.00 93.44 201 PHE A O 1
ATOM 1572 N N . ARG A 1 202 ? 13.398 4.554 -13.420 1.00 91.62 202 ARG A N 1
ATOM 1573 C CA . ARG A 1 202 ? 12.079 4.899 -13.976 1.00 91.62 202 ARG A CA 1
ATOM 1574 C C . ARG A 1 202 ? 11.772 4.239 -15.323 1.00 91.62 202 ARG A C 1
ATOM 1576 O O . ARG A 1 202 ? 10.647 4.369 -15.799 1.00 91.62 202 ARG A O 1
ATOM 1583 N N . GLY A 1 203 ? 12.760 3.635 -15.978 1.00 92.25 203 GLY A N 1
ATOM 1584 C CA . GLY A 1 203 ? 12.628 3.011 -17.292 1.00 92.25 203 GLY A CA 1
ATOM 1585 C C . GLY A 1 203 ? 12.178 1.554 -17.198 1.00 92.25 203 GLY A C 1
ATOM 1586 O O . GLY A 1 203 ? 12.313 0.905 -16.166 1.00 92.25 203 GLY A O 1
ATOM 1587 N N . THR A 1 204 ? 11.712 0.996 -18.313 1.00 95.25 204 THR A N 1
ATOM 1588 C CA . THR A 1 204 ? 11.190 -0.381 -18.412 1.00 95.25 204 THR A CA 1
ATOM 1589 C C . THR A 1 204 ? 12.279 -1.435 -18.208 1.00 95.25 204 THR A C 1
ATOM 1591 O O . THR A 1 204 ? 11.999 -2.607 -17.996 1.00 95.25 204 THR A O 1
ATOM 1594 N N . ALA A 1 205 ? 13.549 -1.040 -18.286 1.00 95.56 205 ALA A N 1
ATOM 1595 C CA . ALA A 1 205 ? 14.672 -1.941 -18.057 1.00 95.56 205 ALA A CA 1
ATOM 1596 C C . ALA A 1 205 ? 14.818 -2.399 -16.597 1.00 95.56 205 ALA A C 1
ATOM 1598 O O . ALA A 1 205 ? 15.502 -3.393 -16.365 1.00 95.56 205 ALA A O 1
ATOM 1599 N N . ALA A 1 206 ? 14.250 -1.655 -15.645 1.00 95.19 206 ALA A N 1
ATOM 1600 C CA . ALA A 1 206 ? 14.432 -1.883 -14.219 1.00 95.19 206 ALA A CA 1
ATOM 1601 C C . ALA A 1 206 ? 13.385 -2.829 -13.586 1.00 95.19 206 ALA A C 1
ATOM 1603 O O . ALA A 1 206 ? 13.810 -3.748 -12.884 1.00 95.19 206 ALA A O 1
ATOM 1604 N N . PRO A 1 207 ? 12.063 -2.666 -13.805 1.00 95.25 207 PRO A N 1
ATOM 1605 C CA . PRO A 1 207 ? 11.056 -3.545 -13.210 1.00 95.25 207 PRO A CA 1
ATOM 1606 C C . PRO A 1 207 ? 10.912 -4.879 -13.961 1.00 95.25 207 PRO A C 1
ATOM 1608 O O . PRO A 1 207 ? 11.350 -5.030 -15.105 1.00 95.25 207 PRO A O 1
ATOM 1611 N N . ASN A 1 208 ? 10.237 -5.851 -13.335 1.00 97.31 208 ASN A N 1
ATOM 1612 C CA . ASN A 1 208 ? 9.963 -7.166 -13.929 1.00 97.31 208 ASN A CA 1
ATOM 1613 C C . ASN A 1 208 ? 8.848 -7.069 -14.983 1.00 97.31 208 ASN A C 1
ATOM 1615 O O . ASN A 1 208 ? 7.693 -7.395 -14.721 1.00 97.31 208 ASN A O 1
ATOM 1619 N N . THR A 1 209 ? 9.192 -6.592 -16.176 1.00 96.06 209 THR A N 1
ATOM 1620 C CA . THR A 1 209 ? 8.289 -6.470 -17.328 1.00 96.06 209 THR A CA 1
ATOM 1621 C C . THR A 1 209 ? 9.055 -6.699 -18.641 1.00 96.06 209 THR A C 1
ATOM 1623 O O . THR A 1 209 ? 10.206 -7.141 -18.649 1.00 96.06 209 THR A O 1
ATOM 1626 N N . VAL A 1 210 ? 8.418 -6.439 -19.783 1.00 95.62 210 VAL A N 1
ATOM 1627 C CA . VAL A 1 210 ? 8.961 -6.693 -21.121 1.00 95.62 210 VAL A CA 1
ATOM 1628 C C . VAL A 1 210 ? 9.364 -5.397 -21.819 1.00 95.62 210 VAL A C 1
ATOM 1630 O O . VAL A 1 210 ? 8.610 -4.426 -21.854 1.00 95.62 210 VAL A O 1
ATOM 1633 N N . ARG A 1 211 ? 10.527 -5.415 -22.481 1.00 95.81 211 ARG A N 1
ATOM 1634 C CA . ARG A 1 211 ? 10.933 -4.395 -23.459 1.00 95.81 211 ARG A CA 1
ATOM 1635 C C . ARG A 1 211 ? 10.813 -4.933 -24.875 1.00 95.81 211 ARG A C 1
ATOM 1637 O O . ARG A 1 211 ? 11.184 -6.074 -25.140 1.00 95.81 211 ARG A O 1
ATOM 1644 N N . VAL A 1 212 ? 10.385 -4.073 -25.792 1.00 95.31 212 VAL A N 1
ATOM 1645 C CA . VAL A 1 212 ? 10.406 -4.341 -27.235 1.00 95.31 212 VAL A CA 1
ATOM 1646 C C . VAL A 1 212 ? 11.520 -3.497 -27.849 1.00 95.31 212 VAL A C 1
ATOM 1648 O O . VAL A 1 212 ? 11.621 -2.303 -27.569 1.00 95.31 212 VAL A O 1
ATOM 1651 N N . ASP A 1 213 ? 12.408 -4.125 -28.621 1.00 96.12 213 ASP A N 1
ATOM 1652 C CA . ASP A 1 213 ? 13.571 -3.486 -29.262 1.00 96.12 213 ASP A CA 1
ATOM 1653 C C . ASP A 1 213 ? 14.488 -2.707 -28.298 1.00 96.12 213 ASP A C 1
ATOM 1655 O O . ASP A 1 213 ? 15.095 -1.697 -28.658 1.00 96.12 213 ASP A O 1
ATOM 1659 N N . GLY A 1 214 ? 14.562 -3.146 -27.037 1.00 93.31 214 GLY A N 1
ATOM 1660 C CA . GLY A 1 214 ? 15.349 -2.486 -25.991 1.00 93.31 214 GLY A CA 1
ATOM 1661 C C . GLY A 1 214 ? 14.824 -1.110 -25.561 1.00 93.31 214 GLY A C 1
ATOM 1662 O O . GLY A 1 214 ? 15.543 -0.387 -24.873 1.00 93.31 214 GLY A O 1
ATOM 1663 N N . ARG A 1 215 ? 13.596 -0.738 -25.948 1.00 93.38 215 ARG A N 1
ATOM 1664 C CA . ARG A 1 215 ? 12.981 0.564 -25.654 1.00 93.38 215 ARG A CA 1
ATOM 1665 C C . ARG A 1 215 ? 12.070 0.510 -24.431 1.00 93.38 215 ARG A C 1
ATOM 1667 O O . ARG A 1 215 ? 11.500 -0.535 -24.123 1.00 93.38 215 ARG A O 1
ATOM 1674 N N . ASP A 1 216 ? 11.911 1.665 -23.788 1.00 93.50 216 ASP A N 1
ATOM 1675 C CA . ASP A 1 216 ? 10.925 1.856 -22.726 1.00 93.50 216 ASP A CA 1
ATOM 1676 C C . ASP A 1 216 ? 9.497 1.894 -23.291 1.00 93.50 216 ASP A C 1
ATOM 1678 O O . ASP A 1 216 ? 9.254 2.424 -24.381 1.00 93.50 216 ASP A O 1
ATOM 1682 N N . GLN A 1 217 ? 8.550 1.352 -22.524 1.00 91.06 217 GLN A N 1
ATOM 1683 C CA . GLN A 1 217 ? 7.119 1.309 -22.844 1.00 91.06 217 GLN A CA 1
ATOM 1684 C C . GLN A 1 217 ? 6.468 2.696 -22.829 1.00 91.06 217 GLN A C 1
ATOM 1686 O O . GLN A 1 217 ? 5.446 2.916 -23.479 1.00 91.06 217 GLN A O 1
ATOM 1691 N N . SER A 1 218 ? 7.058 3.646 -22.105 1.00 86.00 218 SER A N 1
ATOM 1692 C CA . SER A 1 218 ? 6.614 5.031 -22.061 1.00 86.00 218 SER A CA 1
ATOM 1693 C C . SER A 1 218 ? 7.802 5.986 -22.020 1.00 86.00 218 SER A C 1
ATOM 1695 O O . SER A 1 218 ? 8.937 5.606 -21.735 1.00 86.00 218 SER A O 1
ATOM 1697 N N . ARG A 1 219 ? 7.545 7.252 -22.352 1.00 76.81 219 ARG A N 1
ATOM 1698 C CA . ARG A 1 219 ? 8.527 8.328 -22.225 1.00 76.81 219 ARG A CA 1
ATOM 1699 C C . ARG A 1 219 ? 8.059 9.273 -21.142 1.00 76.81 219 ARG A C 1
ATOM 1701 O O . ARG A 1 219 ? 6.900 9.680 -21.136 1.00 76.81 219 ARG A O 1
ATOM 1708 N N . LEU A 1 220 ? 8.983 9.675 -20.282 1.00 66.69 220 LEU A N 1
ATOM 1709 C CA . LEU A 1 220 ? 8.731 10.764 -19.355 1.00 66.69 220 LEU A CA 1
ATOM 1710 C C . LEU A 1 220 ? 8.442 12.033 -20.150 1.00 66.69 220 LEU A C 1
ATOM 1712 O O . LEU A 1 220 ? 9.256 12.447 -20.980 1.00 66.69 220 LEU A O 1
ATOM 1716 N N . ALA A 1 221 ? 7.296 12.658 -19.885 1.00 57.94 221 ALA A N 1
ATOM 1717 C CA . ALA A 1 221 ? 7.068 14.024 -20.311 1.00 57.94 221 ALA A CA 1
ATOM 1718 C C . ALA A 1 221 ? 8.052 14.902 -19.533 1.00 57.94 221 ALA A C 1
ATOM 1720 O O . AL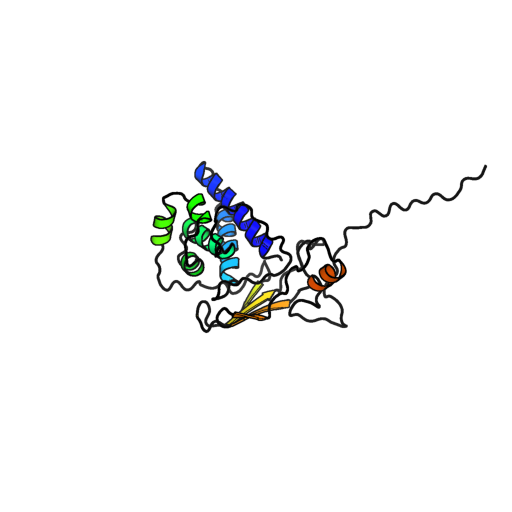A A 1 221 ? 7.840 15.237 -18.370 1.00 57.94 221 ALA A O 1
ATOM 1721 N N . LEU A 1 222 ? 9.185 15.222 -20.153 1.00 47.16 222 LEU A N 1
ATOM 1722 C CA . LEU A 1 222 ? 10.089 16.230 -19.628 1.00 47.16 222 LEU A CA 1
ATOM 1723 C C . LEU A 1 222 ? 9.331 17.560 -19.641 1.00 47.16 222 LEU A C 1
ATOM 1725 O O . LEU A 1 222 ? 9.172 18.178 -20.690 1.00 47.16 222 LEU A O 1
ATOM 1729 N N . THR A 1 223 ? 8.879 18.040 -18.485 1.00 40.84 223 THR A N 1
ATOM 1730 C CA . THR A 1 223 ? 8.618 19.471 -18.321 1.00 40.84 223 THR A CA 1
ATOM 1731 C C . THR A 1 223 ? 9.957 20.190 -18.266 1.00 40.84 223 THR A C 1
ATOM 1733 O O . THR A 1 223 ? 10.447 20.507 -17.185 1.00 40.84 223 THR A O 1
ATOM 1736 N N . THR A 1 224 ? 10.581 20.421 -19.424 1.00 37.22 224 THR A N 1
ATOM 1737 C CA . THR A 1 224 ? 11.499 21.552 -19.621 1.00 37.22 224 THR A CA 1
ATOM 1738 C C . THR A 1 224 ? 11.711 21.844 -21.109 1.00 37.22 224 THR A C 1
ATOM 1740 O O . THR A 1 224 ? 12.666 21.383 -21.716 1.00 37.22 224 THR A O 1
ATOM 1743 N N . GLU A 1 225 ? 10.863 22.696 -21.679 1.00 28.64 225 GLU A N 1
ATOM 1744 C CA . GLU A 1 225 ? 11.335 23.728 -22.606 1.00 28.64 225 GLU A CA 1
ATOM 1745 C C . GLU A 1 225 ? 10.658 25.050 -22.224 1.00 28.64 225 GLU A C 1
ATOM 1747 O O . GLU A 1 225 ? 9.606 25.407 -22.741 1.00 28.64 225 GLU A O 1
ATOM 1752 N N . ILE A 1 226 ? 11.281 25.818 -21.325 1.00 33.12 226 ILE A N 1
ATOM 1753 C CA . ILE A 1 226 ? 11.292 27.268 -21.539 1.00 33.12 226 ILE A CA 1
ATOM 1754 C C . ILE A 1 226 ? 12.455 27.503 -22.501 1.00 33.12 226 ILE A C 1
ATOM 1756 O O . ILE A 1 226 ? 13.577 27.798 -22.100 1.00 33.12 226 ILE A O 1
ATOM 1760 N N . SER A 1 227 ? 12.194 27.289 -23.788 1.00 28.34 227 SER A N 1
ATOM 1761 C CA . SER A 1 227 ? 13.018 27.850 -24.849 1.00 28.34 227 SER A CA 1
ATOM 1762 C C . SER A 1 227 ? 12.500 29.260 -25.098 1.00 28.34 227 SER A C 1
ATOM 1764 O O . SER A 1 227 ? 11.573 29.462 -25.876 1.00 28.34 227 SER A O 1
ATOM 1766 N N . VAL A 1 228 ? 13.084 30.264 -24.438 1.00 35.00 228 VAL A N 1
ATOM 1767 C CA . VAL A 1 228 ? 13.057 31.615 -25.012 1.00 35.00 228 VAL A CA 1
ATOM 1768 C C . VAL A 1 228 ? 14.207 31.675 -26.010 1.00 35.00 228 VAL A C 1
ATOM 1770 O O . VAL A 1 228 ? 15.294 32.168 -25.723 1.00 35.00 228 VAL A O 1
ATOM 1773 N N . ARG A 1 229 ? 13.974 31.124 -27.203 1.00 35.41 229 ARG A N 1
ATOM 1774 C CA . ARG A 1 229 ? 14.679 31.560 -28.406 1.00 35.41 229 ARG A CA 1
ATOM 1775 C C . ARG A 1 229 ? 13.818 32.605 -29.098 1.00 35.41 229 ARG A C 1
ATOM 1777 O O . ARG A 1 229 ? 12.965 32.275 -29.910 1.00 35.41 229 ARG A O 1
ATOM 1784 N N . THR A 1 230 ? 14.129 33.867 -28.853 1.00 34.00 230 THR A N 1
ATOM 1785 C CA . THR A 1 230 ? 14.035 34.879 -29.906 1.00 34.00 230 THR A CA 1
ATOM 1786 C C . THR A 1 230 ? 15.392 35.549 -29.999 1.00 34.00 230 THR A C 1
ATOM 1788 O O . THR A 1 230 ? 15.694 36.497 -29.280 1.00 34.00 230 THR A O 1
ATOM 1791 N N . GLY A 1 231 ? 16.237 34.992 -30.867 1.00 34.31 231 GLY A N 1
ATOM 1792 C CA . GLY A 1 231 ? 17.347 35.742 -31.424 1.00 34.31 231 GLY A CA 1
ATOM 1793 C C . GLY A 1 231 ? 16.774 36.840 -32.311 1.00 34.31 231 GLY A C 1
ATOM 1794 O O . GLY A 1 231 ? 16.024 36.551 -33.240 1.00 34.31 231 GLY A O 1
ATOM 1795 N N . ALA A 1 232 ? 17.124 38.086 -32.020 1.00 35.97 232 ALA A N 1
ATOM 1796 C CA . ALA A 1 232 ? 17.097 39.144 -33.012 1.00 35.97 232 ALA A CA 1
ATOM 1797 C C . ALA A 1 232 ? 18.497 39.199 -33.636 1.00 35.97 232 ALA A C 1
ATOM 1799 O O . ALA A 1 232 ? 19.472 39.540 -32.967 1.00 35.97 232 ALA A O 1
ATOM 1800 N N . GLY A 1 233 ? 18.592 38.783 -34.901 1.00 38.53 233 GLY A N 1
ATOM 1801 C CA . GLY A 1 233 ? 19.692 39.167 -35.788 1.00 38.53 233 GLY A CA 1
ATOM 1802 C C . GLY A 1 233 ? 19.634 40.669 -36.117 1.00 38.53 233 GLY A C 1
ATOM 1803 O O . GLY A 1 233 ? 18.698 41.350 -35.701 1.00 38.53 233 GLY A O 1
ATOM 1804 N N . PRO A 1 234 ? 20.644 41.199 -36.821 1.00 41.69 234 PRO A N 1
ATOM 1805 C CA . PRO A 1 234 ? 21.153 42.554 -36.627 1.00 41.69 234 PRO A CA 1
ATOM 1806 C C . PRO A 1 234 ? 20.271 43.637 -37.259 1.00 41.69 234 PRO A C 1
ATOM 1808 O O . PRO A 1 234 ? 19.730 43.449 -38.346 1.00 41.69 234 PRO A O 1
ATOM 1811 N N . CYS A 1 235 ? 20.215 44.807 -36.616 1.00 32.59 235 CYS A N 1
ATOM 1812 C CA . CYS A 1 235 ? 19.798 46.053 -37.257 1.00 32.59 235 CYS A CA 1
ATOM 1813 C C . CYS A 1 235 ? 21.046 46.846 -37.652 1.00 32.59 235 CYS A C 1
ATOM 1815 O O . CYS A 1 235 ? 21.840 47.238 -36.800 1.00 32.59 235 CYS A O 1
ATOM 1817 N N . SER A 1 236 ? 21.195 47.064 -38.952 1.00 35.84 236 SER A N 1
ATOM 1818 C CA . SER A 1 236 ? 22.089 48.039 -39.567 1.00 35.84 236 SER A CA 1
ATOM 1819 C C . SER A 1 236 ? 21.569 49.463 -39.379 1.00 35.84 236 SER A C 1
ATOM 1821 O O . SER A 1 236 ? 20.424 49.722 -39.750 1.00 35.84 236 SER A O 1
ATOM 1823 N N . ILE A 1 237 ? 22.436 50.364 -38.903 1.00 44.19 237 ILE A N 1
ATOM 1824 C CA . ILE A 1 237 ? 22.632 51.738 -39.404 1.00 44.19 237 ILE A CA 1
ATOM 1825 C C . ILE A 1 237 ? 24.136 52.013 -39.344 1.00 44.19 237 ILE A C 1
ATOM 1827 O O . ILE A 1 237 ? 24.729 51.703 -38.286 1.00 44.19 237 ILE A O 1
#

Secondary structure (DSSP, 8-state):
--HHHHHHHHHHHHHHHHHHHHTT-PPPHHHHHHHHHHHHHHHHHS-TTS-----S------S------TT--HHHHHHHHHHHHHT-HHHHHHH-S--HHHHHHHGGGHHHHHHHS--S--------EETTTTEEEEEESTTSTT-EEEEEE-S-SSSTTT-TT--S-TT-EEEEETTEEEE-----S-SSS-HHHHHHHTSTTSSSS--BTTB-SS---------------PPP-

Radius of gyration: 21.36 Å; chains: 1; bounding box: 43×73×66 Å

Foldseek 3Di:
DFLQVLLQVLQVLLLVQLVCVVVVHHDDPVSVVVSLVSLLVLLQQQALLRDHAGAWAHPPDHPDDQFPDPPDDSSLQSLLLSCLVVVPLQSLLSSVDHTRVSCVSVDPCSVVSSVPRDPPPPNPPRPQDDVQQQWGWDFDPTNAQATKIKIWHQGDQADPQQSVGHALQHRFMWIDGSNHTDFGQPHQVDDPDDVVVNNCSSFNNRTRDDDDPPHRNDDHPPPDDPPPDDDDDDDDD